Protein AF-A0A366M7R1-F1 (afdb_monomer)

Foldseek 3Di:
DAEDEEDAEDDAAEEEDQDEYAHYEAYDAADANHEYQDQNYAYAHYEYEQHQEDYEYAHEDEEHECCRPADHHYAYAQYAEDYEYNYEHYEYDDEEQEPRHYQEYYEYQYEQYEAYAYEFEQHADEYYEDAQNYANYEYAPYEAENHCEYYEYAHYHYYYPNYHQYHHVDYNYDYDHD

Mean predicted aligned error: 5.07 Å

Sequence (178 aa):
MFNNNNTNFGGGCFIYSKINLSNNNFANNNFTTIYTLNDQITINKNRFNTNDAVLGIGFNDSTVNLNNFLINYNTFLNNGIMLVFDGNRNNINHDNILNNGTKKGILINGNNNKFINLLIVKLSNIAVTFNNFASGNNFTNGTVTENGYGFLILGNNNCVMSSTILANRGYGFNISGK

Nearest PDB structures (foldseek):
  4ozy-assembly1_A  TM=7.127E-01  e=1.530E-01  Pseudomonas syringae pv. tomato str. DC3000
  4nk6-assembly1_A  TM=6.560E-01  e=1.878E-01  Pseudomonas syringae pv. tomato str. DC3000
  4nk8-assembly1_A  TM=6.500E-01  e=3.303E-01  Pseudomonas syringae pv. tomato str. DC3000
  1ru4-assembly1_A  TM=5.720E-01  e=4.080E+00  Dickeya chrysanthemi
  5jse-assembly1_C  TM=4.073E-01  e=9.759E+00  Bacteriophage sp.

Structure (mmCIF, N/CA/C/O backbone):
data_AF-A0A366M7R1-F1
#
_entry.id   AF-A0A366M7R1-F1
#
loop_
_atom_site.group_PDB
_atom_site.id
_atom_site.type_symbol
_atom_site.label_atom_id
_atom_site.label_alt_id
_atom_site.label_comp_id
_atom_site.label_asym_id
_atom_site.label_entity_id
_atom_site.label_seq_id
_atom_site.pdbx_PDB_ins_code
_atom_site.Cartn_x
_atom_site.Cartn_y
_atom_site.Cartn_z
_atom_site.occupancy
_atom_site.B_iso_or_equiv
_atom_site.auth_seq_id
_atom_site.auth_comp_id
_atom_site.auth_asym_id
_atom_site.auth_atom_id
_atom_site.pdbx_PDB_model_num
ATOM 1 N N . MET A 1 1 ? 13.270 -17.548 11.440 1.00 58.09 1 MET A N 1
ATOM 2 C CA . MET A 1 1 ? 14.048 -16.586 10.626 1.00 58.09 1 MET A CA 1
ATOM 3 C C . MET A 1 1 ? 14.117 -17.164 9.224 1.00 58.09 1 MET A C 1
ATOM 5 O O . MET A 1 1 ? 14.402 -18.350 9.128 1.00 58.09 1 MET A O 1
ATOM 9 N N . PHE A 1 2 ? 13.787 -16.396 8.185 1.00 70.62 2 PHE A N 1
ATOM 10 C CA . PHE A 1 2 ? 13.758 -16.889 6.801 1.00 70.62 2 PHE A CA 1
ATOM 11 C C . PHE A 1 2 ? 14.511 -15.900 5.910 1.00 70.62 2 PHE A C 1
ATOM 13 O O . PHE A 1 2 ? 13.986 -14.840 5.566 1.00 70.62 2 PHE A O 1
ATOM 20 N N . ASN A 1 3 ? 15.773 -16.223 5.613 1.00 71.75 3 ASN A N 1
ATOM 21 C CA . ASN A 1 3 ? 16.727 -15.301 4.998 1.00 71.75 3 ASN A CA 1
ATOM 22 C C . ASN A 1 3 ? 17.478 -15.950 3.834 1.00 71.75 3 ASN A C 1
ATOM 24 O O . ASN A 1 3 ? 17.707 -17.158 3.859 1.00 71.75 3 ASN A O 1
ATOM 28 N N . ASN A 1 4 ? 17.939 -15.125 2.888 1.00 70.00 4 ASN A N 1
ATOM 29 C CA . ASN A 1 4 ? 18.745 -15.532 1.728 1.00 70.00 4 ASN A CA 1
ATOM 30 C C . ASN A 1 4 ? 18.041 -16.507 0.768 1.00 70.00 4 ASN A C 1
ATOM 32 O O . ASN A 1 4 ? 18.694 -17.316 0.110 1.00 70.00 4 ASN A O 1
ATOM 36 N N . ASN A 1 5 ? 16.713 -16.438 0.675 1.00 73.44 5 ASN A N 1
ATOM 37 C CA . ASN A 1 5 ? 15.937 -17.270 -0.242 1.00 73.44 5 ASN A CA 1
ATOM 38 C C . ASN A 1 5 ? 15.678 -16.550 -1.565 1.00 73.44 5 ASN A C 1
ATOM 40 O O . ASN A 1 5 ? 15.610 -15.320 -1.619 1.00 73.44 5 ASN A O 1
ATOM 44 N N . ASN A 1 6 ? 15.483 -17.333 -2.626 1.00 72.25 6 ASN A N 1
ATOM 45 C CA . ASN A 1 6 ? 15.072 -16.843 -3.934 1.00 72.25 6 ASN A CA 1
ATOM 46 C C . ASN A 1 6 ? 13.784 -17.549 -4.364 1.00 72.25 6 ASN A C 1
ATOM 48 O O . ASN A 1 6 ? 13.743 -18.775 -4.431 1.00 72.25 6 ASN A O 1
ATOM 52 N N . THR A 1 7 ? 12.744 -16.776 -4.658 1.00 73.75 7 THR A N 1
ATOM 53 C CA . THR A 1 7 ? 11.462 -17.287 -5.159 1.00 73.75 7 THR A CA 1
ATOM 54 C C . THR A 1 7 ? 11.185 -16.630 -6.505 1.00 73.75 7 THR A C 1
ATOM 56 O O . THR A 1 7 ? 11.198 -15.404 -6.606 1.00 73.75 7 THR A O 1
ATOM 59 N N . ASN A 1 8 ? 11.011 -17.448 -7.548 1.00 60.56 8 ASN A N 1
ATOM 60 C CA . ASN A 1 8 ? 10.975 -16.975 -8.936 1.00 60.56 8 ASN A CA 1
ATOM 61 C C . ASN A 1 8 ? 9.675 -17.291 -9.685 1.00 60.56 8 ASN A C 1
ATOM 63 O O . ASN A 1 8 ? 9.564 -16.853 -10.823 1.00 60.56 8 ASN A O 1
ATOM 67 N N . PHE A 1 9 ? 8.736 -18.047 -9.104 1.00 54.94 9 PHE A N 1
ATOM 68 C CA . PHE A 1 9 ? 7.420 -18.335 -9.686 1.00 54.94 9 PHE A CA 1
ATOM 69 C C . PHE A 1 9 ? 6.550 -19.070 -8.650 1.00 54.94 9 PHE A C 1
ATOM 71 O O . PHE A 1 9 ? 6.988 -20.080 -8.104 1.00 54.94 9 PHE A O 1
ATOM 78 N N . GLY A 1 10 ? 5.316 -18.604 -8.430 1.00 50.00 10 GLY A N 1
ATOM 79 C CA . GLY A 1 10 ? 4.301 -19.305 -7.633 1.00 50.00 10 GLY A CA 1
ATOM 80 C C . GLY A 1 10 ? 4.431 -19.167 -6.107 1.00 50.00 10 GLY A C 1
ATOM 81 O O . GLY A 1 10 ? 5.381 -19.647 -5.502 1.00 50.00 10 GLY A O 1
ATOM 82 N N . GLY A 1 11 ? 3.385 -18.598 -5.496 1.00 51.28 11 GLY A N 1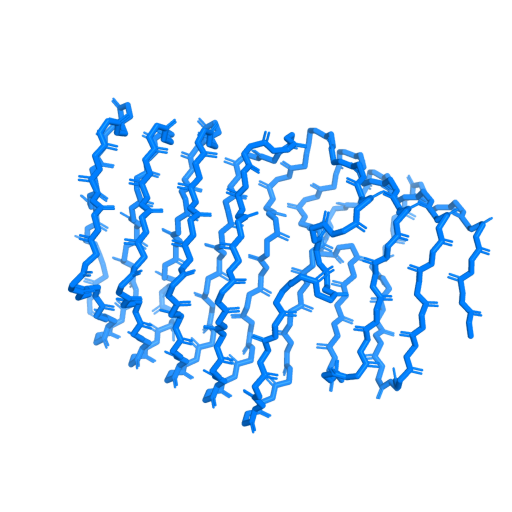
ATOM 83 C CA . GLY A 1 11 ? 3.118 -18.632 -4.055 1.00 51.28 11 GLY A CA 1
ATOM 84 C C . GLY A 1 11 ? 3.799 -17.530 -3.243 1.00 51.28 11 GLY A C 1
ATOM 85 O O . GLY A 1 11 ? 5.007 -17.549 -3.029 1.00 51.28 11 GLY A O 1
ATOM 86 N N . GLY A 1 12 ? 2.999 -16.599 -2.718 1.00 61.62 12 GLY A N 1
ATOM 87 C CA . GLY A 1 12 ? 3.464 -15.669 -1.693 1.00 61.62 12 GLY A CA 1
ATOM 88 C C . GLY A 1 12 ? 3.812 -16.371 -0.375 1.00 61.62 12 GLY A C 1
ATOM 89 O O . GLY A 1 12 ? 3.303 -17.448 -0.065 1.00 61.62 12 GLY A O 1
ATOM 90 N N . CYS A 1 13 ? 4.671 -15.755 0.433 1.00 76.62 13 CYS A N 1
ATOM 91 C CA . CYS A 1 13 ? 4.959 -16.181 1.796 1.00 76.62 13 CYS A CA 1
ATOM 92 C C . CYS A 1 13 ? 3.742 -15.903 2.691 1.00 76.62 13 CYS A C 1
ATOM 94 O O . CYS A 1 13 ? 3.444 -14.743 2.961 1.00 76.62 13 CYS A O 1
ATOM 96 N N . PHE A 1 14 ? 3.053 -16.949 3.159 1.00 79.00 14 PHE A N 1
ATOM 97 C CA . PHE A 1 14 ? 1.964 -16.836 4.137 1.00 79.00 14 PHE A CA 1
ATOM 98 C C . PHE A 1 14 ? 2.492 -17.0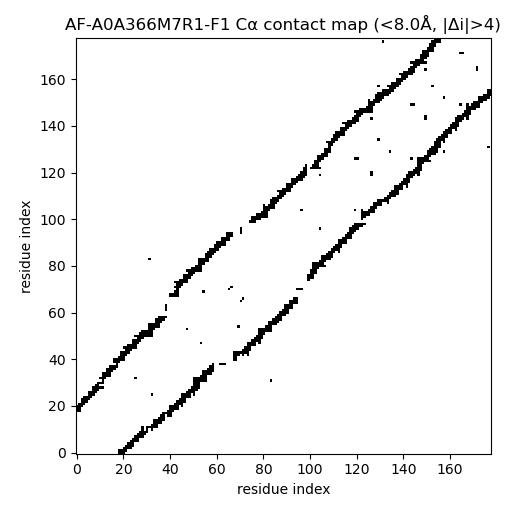03 5.560 1.00 79.00 14 PHE A C 1
ATOM 100 O O . PHE A 1 14 ? 3.045 -18.046 5.911 1.00 79.00 14 PHE A O 1
ATOM 107 N N . ILE A 1 15 ? 2.313 -15.976 6.389 1.00 80.88 15 ILE A N 1
ATOM 108 C CA . ILE A 1 15 ? 2.924 -15.897 7.716 1.00 80.88 15 ILE A CA 1
ATOM 109 C C . ILE A 1 15 ? 1.847 -15.833 8.800 1.00 80.88 15 ILE A C 1
ATOM 111 O O . ILE A 1 15 ? 1.047 -14.898 8.842 1.00 80.88 15 ILE A O 1
ATOM 115 N N . TYR A 1 16 ? 1.885 -16.802 9.717 1.00 85.06 16 TYR A N 1
ATOM 116 C CA . TYR A 1 16 ? 0.981 -16.899 10.875 1.00 85.06 16 TYR A CA 1
ATOM 117 C C . TYR A 1 16 ? 1.667 -16.573 12.212 1.00 85.06 16 TYR A C 1
ATOM 119 O O . TYR A 1 16 ? 1.012 -16.422 13.240 1.00 85.06 16 TYR A O 1
ATOM 127 N N . SER A 1 17 ? 2.995 -16.457 12.220 1.00 84.50 17 SER A N 1
ATOM 128 C CA . SER A 1 17 ? 3.805 -16.309 13.430 1.00 84.50 17 SER A CA 1
ATOM 129 C C . SER A 1 17 ? 4.759 -15.127 13.334 1.00 84.50 17 SER A C 1
ATOM 131 O O . SER A 1 17 ? 5.094 -14.671 12.241 1.00 84.50 17 SER A O 1
ATOM 133 N N . LYS A 1 18 ? 5.297 -14.706 14.481 1.00 85.88 18 LYS A N 1
ATOM 134 C CA . LYS A 1 18 ? 6.407 -13.754 14.532 1.00 85.88 18 LYS A CA 1
ATOM 135 C C . LYS A 1 18 ? 7.566 -14.230 13.653 1.00 85.88 18 LYS A C 1
ATOM 137 O O . LYS A 1 18 ? 8.089 -15.329 13.852 1.00 85.88 18 LYS A O 1
ATOM 142 N N . ILE A 1 19 ? 7.993 -13.406 12.699 1.00 83.56 19 ILE A N 1
ATOM 143 C CA . ILE A 1 19 ? 9.106 -13.742 11.804 1.00 83.56 19 ILE A CA 1
ATOM 144 C C . ILE A 1 19 ? 9.895 -12.501 11.390 1.00 83.56 19 ILE A C 1
ATOM 146 O O . ILE A 1 19 ? 9.379 -11.389 11.324 1.00 83.56 19 ILE A O 1
ATOM 150 N N . ASN A 1 20 ? 11.173 -12.719 11.091 1.00 86.62 20 ASN A N 1
ATOM 151 C CA . ASN A 1 20 ? 12.031 -11.753 10.421 1.00 86.62 20 ASN A CA 1
ATOM 152 C C . ASN A 1 20 ? 12.387 -12.321 9.043 1.00 86.62 20 ASN A C 1
ATOM 154 O O . ASN A 1 20 ? 12.901 -13.447 8.968 1.00 86.62 20 ASN A O 1
ATOM 158 N N . LEU A 1 21 ? 12.060 -11.555 8.003 1.00 86.00 21 LEU A N 1
ATOM 159 C CA . LEU A 1 21 ? 12.389 -11.813 6.608 1.00 86.00 21 LEU A CA 1
ATOM 160 C C . LEU A 1 21 ? 13.470 -10.831 6.167 1.00 86.00 21 LEU A C 1
ATOM 162 O O . LEU A 1 21 ? 13.197 -9.629 6.056 1.00 86.00 21 LEU A O 1
ATOM 166 N N . SER A 1 22 ? 14.675 -11.325 5.879 1.00 89.00 22 SER A N 1
ATOM 167 C CA . SER A 1 22 ? 15.733 -10.464 5.358 1.00 89.00 22 SER A CA 1
ATOM 168 C C . SER A 1 22 ? 16.632 -11.071 4.295 1.00 89.00 22 SER A C 1
ATOM 170 O O . SER A 1 22 ? 16.869 -12.276 4.255 1.00 89.00 22 SER A O 1
ATOM 172 N N . ASN A 1 23 ? 17.158 -10.205 3.423 1.00 88.88 23 ASN A N 1
ATOM 173 C CA . ASN A 1 23 ? 18.059 -10.583 2.330 1.00 88.88 23 ASN A CA 1
ATOM 174 C C . ASN A 1 23 ? 17.458 -11.619 1.362 1.00 88.88 23 ASN A C 1
ATOM 176 O O . ASN A 1 23 ? 18.185 -12.412 0.774 1.00 88.88 23 ASN A O 1
ATOM 180 N N . ASN A 1 24 ? 16.133 -11.652 1.203 1.00 88.00 24 ASN A N 1
ATOM 181 C CA . ASN A 1 24 ? 15.472 -12.532 0.240 1.00 88.00 24 ASN A CA 1
ATOM 182 C C . ASN A 1 24 ? 15.229 -11.809 -1.093 1.00 88.00 24 ASN A C 1
ATOM 184 O O . ASN A 1 24 ? 15.065 -10.587 -1.130 1.00 88.00 24 ASN A O 1
ATOM 188 N N . ASN A 1 25 ? 15.150 -12.574 -2.180 1.00 89.81 25 ASN A N 1
ATOM 189 C CA . ASN A 1 25 ? 14.711 -12.108 -3.490 1.00 89.81 25 ASN A CA 1
ATOM 190 C C . ASN A 1 25 ? 13.362 -12.744 -3.849 1.00 89.81 25 ASN A C 1
ATOM 192 O O . ASN A 1 25 ? 13.233 -13.967 -3.916 1.00 89.81 25 ASN A O 1
ATOM 196 N N . PHE A 1 26 ? 12.369 -11.900 -4.102 1.00 89.88 26 PHE A N 1
ATOM 197 C CA . PHE A 1 26 ? 11.039 -12.293 -4.538 1.00 89.88 26 PHE A CA 1
ATOM 198 C C . PHE A 1 26 ? 10.764 -11.715 -5.922 1.00 89.88 26 PHE A C 1
ATOM 200 O O . PHE A 1 26 ? 10.710 -10.488 -6.083 1.00 89.88 26 PHE A O 1
ATOM 207 N N . ALA A 1 27 ? 10.593 -12.578 -6.921 1.00 90.56 27 ALA A N 1
ATOM 208 C CA . ALA A 1 27 ? 10.370 -12.146 -8.290 1.00 90.56 27 ALA A CA 1
ATOM 209 C C . ALA A 1 27 ? 9.268 -12.921 -9.016 1.00 90.56 27 ALA A C 1
ATOM 211 O O . ALA A 1 27 ? 9.087 -14.116 -8.792 1.00 90.56 27 ALA A O 1
ATOM 212 N N . ASN A 1 28 ? 8.587 -12.228 -9.935 1.00 86.38 28 ASN A N 1
ATOM 213 C CA . ASN A 1 28 ? 7.571 -12.788 -10.834 1.00 86.38 28 ASN A CA 1
ATOM 214 C C . ASN A 1 28 ? 6.420 -13.507 -10.103 1.00 86.38 28 ASN A C 1
ATOM 216 O O . ASN A 1 28 ? 5.934 -14.549 -10.549 1.00 86.38 28 ASN A O 1
ATOM 220 N N . ASN A 1 29 ? 5.987 -12.974 -8.958 1.00 84.25 29 ASN A N 1
ATOM 221 C CA . ASN A 1 29 ? 4.817 -13.496 -8.259 1.00 84.25 29 ASN A CA 1
ATOM 222 C C . ASN A 1 29 ? 3.531 -12.878 -8.817 1.00 84.25 29 ASN A C 1
ATOM 224 O O . ASN A 1 29 ? 3.320 -11.676 -8.689 1.00 84.25 29 ASN A O 1
ATOM 228 N N . ASN A 1 30 ? 2.633 -13.719 -9.336 1.00 85.56 30 ASN A N 1
ATOM 229 C CA . ASN A 1 30 ? 1.306 -13.320 -9.844 1.00 85.56 30 ASN A CA 1
ATOM 230 C C . ASN A 1 30 ? 0.258 -13.107 -8.725 1.00 85.56 30 ASN A C 1
ATOM 232 O O . ASN A 1 30 ? -0.948 -13.168 -8.946 1.00 85.56 30 ASN A O 1
ATOM 236 N N . PHE A 1 31 ? 0.714 -12.971 -7.481 1.00 84.69 31 PHE A N 1
ATOM 237 C CA . PHE A 1 31 ? -0.115 -12.791 -6.293 1.00 84.69 31 PHE A CA 1
ATOM 238 C C . PHE A 1 31 ? 0.590 -11.822 -5.338 1.00 84.69 31 PHE A C 1
ATOM 240 O O . PHE A 1 31 ? 1.685 -11.326 -5.617 1.00 84.69 31 PHE A O 1
ATOM 247 N N . THR A 1 32 ? -0.011 -11.580 -4.175 1.00 88.75 32 THR A N 1
ATOM 248 C CA . THR A 1 32 ? 0.666 -10.896 -3.074 1.00 88.75 32 THR A CA 1
ATOM 249 C C . THR A 1 32 ? 1.858 -11.711 -2.580 1.00 88.75 32 THR A C 1
ATOM 251 O O . THR A 1 32 ? 1.704 -12.849 -2.147 1.00 88.75 32 THR A O 1
ATOM 254 N N . THR A 1 33 ? 3.049 -11.116 -2.645 1.00 91.06 33 THR A N 1
ATOM 255 C CA . THR A 1 33 ? 4.336 -11.784 -2.405 1.00 91.06 33 THR A CA 1
ATOM 256 C C . THR A 1 33 ? 4.526 -12.204 -0.956 1.00 91.06 33 THR A C 1
ATOM 258 O O . THR A 1 33 ? 5.049 -13.279 -0.689 1.00 91.06 33 THR A O 1
ATOM 261 N N . ILE A 1 34 ? 4.133 -11.366 -0.004 1.00 89.81 34 ILE A N 1
ATOM 262 C CA . ILE A 1 34 ? 4.125 -11.693 1.420 1.00 89.81 34 ILE A CA 1
ATOM 263 C C . ILE A 1 34 ? 2.727 -11.394 1.927 1.00 89.81 34 ILE A C 1
ATOM 265 O O . ILE A 1 34 ? 2.263 -10.272 1.781 1.00 89.81 34 ILE A O 1
ATOM 269 N N . TYR A 1 35 ? 2.068 -12.363 2.542 1.00 91.00 35 TYR A N 1
ATOM 270 C CA . TYR A 1 35 ? 0.774 -12.186 3.175 1.00 91.00 35 TYR A CA 1
ATOM 271 C C . TYR A 1 35 ? 0.864 -12.569 4.648 1.00 91.00 35 TYR A C 1
ATOM 273 O O . TYR A 1 35 ? 1.286 -13.674 4.990 1.00 91.00 35 TYR A O 1
ATOM 281 N N . THR A 1 36 ? 0.467 -11.664 5.536 1.00 90.31 36 THR A N 1
ATOM 282 C CA . THR A 1 36 ? 0.562 -11.883 6.977 1.00 90.31 36 THR A CA 1
ATOM 283 C C . THR A 1 36 ? -0.780 -11.809 7.695 1.00 90.31 36 THR A C 1
ATOM 285 O O . THR A 1 36 ? -1.583 -10.904 7.466 1.00 90.31 36 THR A O 1
ATOM 288 N N . LEU A 1 37 ? -0.962 -12.731 8.642 1.00 91.00 37 LEU A N 1
ATOM 289 C CA . LEU A 1 37 ? -1.999 -12.713 9.676 1.00 91.00 37 LEU A CA 1
ATOM 290 C C . LEU A 1 37 ? -1.430 -12.434 11.080 1.00 91.00 37 LEU A C 1
ATOM 292 O O . LEU A 1 37 ? -2.095 -12.678 12.082 1.00 91.00 37 LEU A O 1
ATOM 296 N N . ASN A 1 38 ? -0.197 -11.938 11.160 1.00 86.56 38 ASN A N 1
ATOM 297 C CA . ASN A 1 38 ? 0.515 -11.615 12.390 1.00 86.56 38 ASN A CA 1
ATOM 298 C C . ASN A 1 38 ? 1.144 -10.210 12.307 1.00 86.56 38 ASN A C 1
ATOM 300 O O . ASN A 1 38 ? 1.802 -9.866 11.320 1.00 86.56 38 ASN A O 1
ATOM 304 N N . ASP A 1 39 ? 0.964 -9.402 13.348 1.00 85.75 39 ASP A N 1
ATOM 305 C CA . ASP A 1 39 ? 1.462 -8.023 13.424 1.00 85.75 39 ASP A CA 1
ATOM 306 C C . ASP A 1 39 ? 2.907 -7.917 13.945 1.00 85.75 39 ASP A C 1
ATOM 308 O O . ASP A 1 39 ? 3.501 -6.840 13.956 1.00 85.75 39 ASP A O 1
ATOM 312 N N . GLN A 1 40 ? 3.527 -9.037 14.317 1.00 85.56 40 GLN A N 1
ATOM 313 C CA . GLN A 1 40 ? 4.897 -9.101 14.822 1.00 85.56 40 GLN A CA 1
ATOM 314 C C . GLN A 1 40 ? 5.877 -9.554 13.739 1.00 85.56 40 GLN A C 1
ATOM 316 O O . GLN A 1 40 ? 6.591 -10.547 13.895 1.00 85.56 40 GLN A O 1
ATOM 321 N N . ILE A 1 41 ? 5.928 -8.838 12.619 1.00 83.62 41 ILE A N 1
ATOM 322 C CA . ILE A 1 41 ? 6.813 -9.190 11.504 1.00 83.62 41 ILE A CA 1
ATOM 323 C C . ILE A 1 41 ? 7.751 -8.043 11.183 1.00 83.62 41 ILE A C 1
ATOM 325 O O . ILE A 1 41 ? 7.397 -6.871 11.263 1.00 83.62 41 ILE A O 1
ATOM 329 N N . THR A 1 42 ? 8.972 -8.404 10.803 1.00 84.88 42 THR A N 1
ATOM 330 C CA . THR A 1 42 ? 9.942 -7.470 10.241 1.00 84.88 42 THR A CA 1
ATOM 331 C C . THR A 1 42 ? 10.346 -7.932 8.851 1.00 84.88 42 THR A C 1
ATOM 333 O O . THR A 1 42 ? 10.729 -9.088 8.668 1.00 84.88 42 THR A O 1
ATOM 336 N N . ILE A 1 43 ? 10.286 -7.022 7.881 1.00 84.94 43 ILE A N 1
ATOM 337 C CA . ILE A 1 43 ? 10.681 -7.270 6.492 1.00 84.94 43 ILE A CA 1
ATOM 338 C C . ILE A 1 43 ? 11.713 -6.204 6.130 1.00 84.94 43 ILE A C 1
ATOM 340 O O . ILE A 1 43 ? 11.378 -5.029 6.000 1.0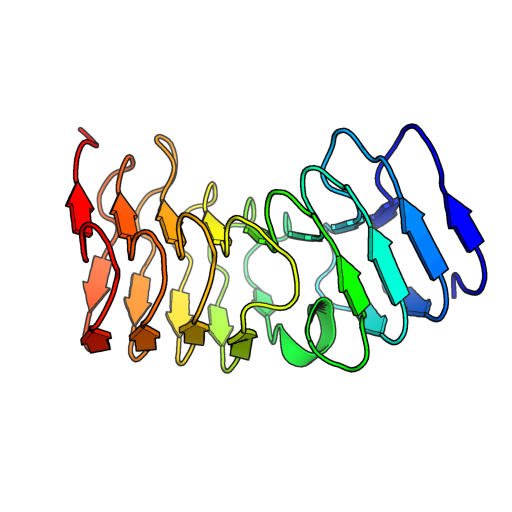0 84.94 43 ILE A O 1
ATOM 344 N N . ASN A 1 44 ? 12.977 -6.592 5.990 1.00 87.00 44 ASN A N 1
ATOM 345 C CA . ASN A 1 44 ? 14.063 -5.654 5.693 1.00 87.00 44 ASN A CA 1
ATOM 346 C C . ASN A 1 44 ? 15.058 -6.242 4.695 1.00 87.00 44 ASN A C 1
ATOM 348 O O . ASN A 1 44 ? 15.237 -7.452 4.637 1.00 87.00 44 ASN A O 1
ATOM 352 N N . LYS A 1 45 ? 15.754 -5.392 3.936 1.00 88.06 45 LYS A N 1
ATOM 353 C CA . LYS A 1 45 ? 16.829 -5.831 3.022 1.00 88.06 45 LYS A CA 1
ATOM 354 C C . LYS A 1 45 ? 16.400 -6.881 1.992 1.00 88.06 45 LYS A C 1
ATOM 356 O O . LYS A 1 45 ? 17.233 -7.629 1.500 1.00 88.06 45 LYS A O 1
ATOM 361 N N . ASN A 1 46 ? 15.116 -6.968 1.662 1.00 88.44 46 ASN A N 1
ATOM 362 C CA . ASN A 1 46 ? 14.624 -7.865 0.622 1.00 88.44 46 ASN A CA 1
ATOM 363 C C . ASN A 1 46 ? 14.539 -7.135 -0.719 1.00 88.44 46 ASN A C 1
ATOM 365 O O . ASN A 1 46 ? 14.424 -5.910 -0.777 1.00 88.44 46 ASN A O 1
ATOM 369 N N . ARG A 1 47 ? 14.560 -7.900 -1.805 1.00 90.81 47 ARG A N 1
ATOM 370 C CA . ARG A 1 47 ? 14.343 -7.418 -3.166 1.00 90.81 47 ARG A CA 1
ATOM 371 C C . ARG A 1 47 ? 13.017 -7.959 -3.692 1.00 90.81 47 ARG A C 1
ATOM 373 O O . ARG A 1 47 ? 12.814 -9.166 -3.696 1.00 90.81 47 ARG A O 1
ATOM 380 N N . PHE A 1 48 ? 12.153 -7.071 -4.170 1.00 91.38 48 PHE A N 1
ATOM 381 C CA . PHE A 1 48 ? 10.866 -7.387 -4.788 1.00 91.38 48 PHE A CA 1
ATOM 382 C C . PHE A 1 48 ? 10.883 -6.925 -6.246 1.00 91.38 48 PHE A C 1
ATOM 384 O O . PHE A 1 48 ? 10.965 -5.721 -6.493 1.00 91.38 48 PHE A O 1
ATOM 391 N N . ASN A 1 49 ? 10.811 -7.843 -7.211 1.00 92.19 49 ASN A N 1
ATOM 392 C CA . ASN A 1 49 ? 10.898 -7.522 -8.636 1.00 92.19 49 ASN A CA 1
ATOM 393 C C . ASN A 1 49 ? 9.757 -8.131 -9.466 1.00 92.19 49 ASN A C 1
ATOM 395 O O . ASN A 1 49 ? 9.630 -9.348 -9.532 1.00 92.19 49 ASN A O 1
ATOM 399 N N . THR A 1 50 ? 8.984 -7.304 -10.170 1.00 92.38 50 THR A N 1
ATOM 400 C CA . THR A 1 50 ? 7.920 -7.772 -11.082 1.00 92.38 50 THR A CA 1
ATOM 401 C C . THR A 1 50 ? 6.883 -8.658 -10.375 1.00 92.38 50 THR A C 1
ATOM 403 O O . THR A 1 50 ? 6.456 -9.677 -10.902 1.00 92.38 50 THR A O 1
ATOM 406 N N . ASN A 1 51 ? 6.490 -8.307 -9.149 1.00 91.06 51 ASN A N 1
ATOM 407 C CA . ASN A 1 51 ? 5.396 -8.983 -8.449 1.00 91.06 51 ASN A CA 1
ATOM 408 C C . ASN A 1 51 ? 4.086 -8.206 -8.604 1.00 91.06 51 ASN A C 1
ATOM 410 O O . ASN A 1 51 ? 4.106 -6.976 -8.665 1.00 91.06 51 ASN A O 1
ATOM 414 N N . ASP A 1 52 ? 2.944 -8.888 -8.582 1.00 91.69 52 ASP A N 1
ATOM 415 C CA . ASP A 1 52 ? 1.626 -8.250 -8.659 1.00 91.69 52 ASP A CA 1
ATOM 416 C C . ASP A 1 52 ? 1.323 -7.408 -7.420 1.00 91.69 52 ASP A C 1
ATOM 418 O O . ASP A 1 52 ? 0.876 -6.265 -7.536 1.00 91.69 52 ASP A O 1
ATOM 422 N N . ALA A 1 53 ? 1.634 -7.929 -6.233 1.00 91.75 53 ALA A N 1
ATOM 423 C CA . ALA A 1 53 ? 1.606 -7.169 -4.991 1.00 91.75 53 ALA A CA 1
ATOM 424 C C . ALA A 1 53 ? 2.765 -7.566 -4.070 1.00 91.75 53 ALA A C 1
ATOM 426 O O . ALA A 1 53 ? 3.236 -8.704 -4.102 1.00 91.75 53 ALA A O 1
ATOM 427 N N . VAL A 1 54 ? 3.241 -6.633 -3.245 1.00 91.19 54 VAL A N 1
ATOM 428 C CA . VAL A 1 54 ? 4.383 -6.876 -2.351 1.00 91.19 54 VAL A CA 1
ATOM 429 C C . VAL A 1 54 ? 3.930 -7.408 -0.995 1.00 91.19 54 VAL A C 1
ATOM 431 O O . VAL A 1 54 ? 4.268 -8.539 -0.653 1.00 91.19 54 VAL A O 1
ATOM 434 N N . LEU A 1 55 ? 3.156 -6.630 -0.237 1.00 90.44 55 LEU A N 1
ATOM 435 C CA . LEU A 1 55 ? 2.709 -7.011 1.102 1.00 90.44 55 LEU A CA 1
ATOM 436 C C . LEU A 1 55 ? 1.185 -7.042 1.205 1.00 90.44 55 LEU A C 1
ATOM 438 O O . LEU A 1 55 ? 0.513 -6.118 0.763 1.00 90.44 55 LEU A O 1
ATOM 442 N N . GLY A 1 56 ? 0.663 -8.082 1.844 1.00 92.25 56 GLY A N 1
ATOM 443 C CA . GLY A 1 56 ? -0.723 -8.255 2.249 1.00 92.25 56 GLY A CA 1
ATOM 444 C C . GLY A 1 56 ? -0.829 -8.322 3.764 1.00 92.25 56 GLY A C 1
ATOM 445 O O . GLY A 1 56 ? -0.110 -9.097 4.395 1.00 92.25 56 GLY A O 1
ATOM 446 N N . ILE A 1 57 ? -1.720 -7.527 4.346 1.00 92.50 57 ILE A N 1
ATOM 447 C CA . ILE A 1 57 ? -2.012 -7.525 5.782 1.00 92.50 57 ILE A CA 1
ATOM 448 C C . ILE A 1 57 ? -3.454 -7.979 5.987 1.00 92.50 57 ILE A C 1
ATOM 450 O O . ILE A 1 57 ? -4.374 -7.293 5.547 1.00 92.50 57 ILE A O 1
ATOM 454 N N . GLY A 1 58 ? -3.646 -9.109 6.672 1.00 94.19 58 GLY A N 1
ATOM 455 C CA . GLY A 1 58 ? -4.961 -9.703 6.935 1.00 94.19 58 GLY A CA 1
ATOM 456 C C . GLY A 1 58 ? -5.340 -9.841 8.413 1.00 94.19 58 GLY A C 1
ATOM 457 O O . GLY A 1 58 ? -6.399 -10.385 8.713 1.00 94.19 58 GLY A O 1
ATOM 458 N N . PHE A 1 59 ? -4.498 -9.392 9.345 1.00 93.44 59 PHE A N 1
ATOM 459 C CA . PHE A 1 59 ? -4.827 -9.392 10.776 1.00 93.44 59 PHE A CA 1
ATOM 460 C C . PHE A 1 59 ? -5.722 -8.202 11.164 1.00 93.44 59 PHE A C 1
ATOM 462 O O . PHE A 1 59 ? -5.821 -7.217 10.433 1.00 93.44 59 PHE A O 1
ATOM 469 N N . ASN A 1 60 ? -6.394 -8.297 12.311 1.00 96.31 60 ASN A N 1
ATOM 470 C CA . ASN A 1 60 ? -7.375 -7.314 12.777 1.00 96.31 60 ASN A CA 1
ATOM 471 C C . ASN A 1 60 ? -6.963 -6.705 14.119 1.00 96.31 60 ASN A C 1
ATOM 473 O O . ASN A 1 60 ? -6.194 -7.318 14.852 1.00 96.31 60 ASN A O 1
ATOM 477 N N . ASP A 1 61 ? -7.569 -5.567 14.464 1.00 96.19 61 ASP A N 1
ATOM 478 C CA . ASP A 1 61 ? -7.515 -4.973 15.810 1.00 96.19 61 ASP A CA 1
ATOM 479 C C . ASP A 1 61 ? -6.091 -4.644 16.314 1.00 96.19 61 ASP A C 1
ATOM 481 O O . ASP A 1 61 ? -5.840 -4.595 17.519 1.00 96.19 61 ASP A O 1
ATOM 485 N N . SER A 1 62 ? -5.161 -4.367 15.395 1.00 93.69 62 SER A N 1
ATOM 486 C CA . SER A 1 62 ? -3.756 -4.087 15.705 1.00 93.69 62 SER A CA 1
ATOM 487 C C . SER A 1 62 ? -3.347 -2.648 15.384 1.00 93.69 62 SER A C 1
ATOM 489 O O . SER A 1 62 ? -3.978 -1.930 14.602 1.00 93.69 62 SER A O 1
ATOM 491 N N . THR A 1 63 ? -2.227 -2.223 15.973 1.00 91.38 63 THR A N 1
ATOM 492 C CA . THR A 1 63 ? -1.511 -1.013 15.545 1.00 91.38 63 THR A CA 1
ATOM 493 C C . THR A 1 63 ? -0.347 -1.410 14.646 1.00 91.38 63 THR A C 1
ATOM 495 O O . THR A 1 63 ? 0.539 -2.152 15.059 1.00 91.38 63 THR A O 1
ATOM 498 N N . VAL A 1 64 ? -0.351 -0.907 13.416 1.00 87.06 64 VAL A N 1
ATOM 499 C CA . VAL A 1 64 ? 0.617 -1.224 12.368 1.00 87.06 64 VAL A CA 1
ATOM 500 C C . VAL A 1 64 ? 1.497 -0.012 12.108 1.00 87.06 64 VAL A C 1
ATOM 502 O O . VAL A 1 64 ? 1.009 1.052 11.737 1.00 87.06 64 VAL A O 1
ATOM 505 N N . ASN A 1 65 ? 2.803 -0.202 12.249 1.00 83.50 65 ASN A N 1
ATOM 506 C CA . ASN A 1 65 ? 3.818 0.754 11.816 1.00 83.50 65 ASN A CA 1
ATOM 507 C C . ASN A 1 65 ? 4.517 0.171 10.581 1.00 83.50 65 ASN A C 1
ATOM 509 O O . ASN A 1 65 ? 5.324 -0.752 10.728 1.00 83.50 65 ASN A O 1
ATOM 513 N N . LEU A 1 66 ? 4.195 0.647 9.373 1.00 78.81 66 LEU A N 1
ATOM 514 C CA . LEU A 1 66 ? 4.711 0.100 8.108 1.00 78.81 66 LEU A CA 1
ATOM 515 C C . LEU A 1 66 ? 6.229 0.286 7.954 1.00 78.81 66 LEU A C 1
ATOM 517 O O . LEU A 1 66 ? 6.817 -0.412 7.126 1.00 78.81 66 LEU A O 1
ATOM 521 N N . ASN A 1 67 ? 6.907 1.093 8.779 1.00 74.94 67 ASN A N 1
ATOM 522 C CA . ASN A 1 67 ? 8.371 1.176 8.780 1.00 74.94 67 ASN A CA 1
ATOM 523 C C . ASN A 1 67 ? 8.985 -0.178 9.150 1.00 74.94 67 ASN A C 1
ATOM 525 O O . ASN A 1 67 ? 10.065 -0.526 8.666 1.00 74.94 67 ASN A O 1
ATOM 529 N N . ASN A 1 68 ? 8.275 -0.964 9.966 1.00 66.00 68 ASN A N 1
ATOM 530 C CA . ASN A 1 68 ? 8.669 -2.325 10.321 1.00 66.00 68 ASN A CA 1
ATOM 531 C C . ASN A 1 68 ? 8.438 -3.322 9.171 1.00 66.00 68 ASN A C 1
ATOM 533 O O . ASN A 1 68 ? 9.110 -4.354 9.110 1.00 66.00 68 ASN A O 1
ATOM 537 N N . PHE A 1 69 ? 7.507 -3.025 8.259 1.00 65.75 69 PHE A N 1
ATOM 538 C CA . PHE A 1 69 ? 6.998 -3.983 7.274 1.00 65.75 69 PHE A CA 1
ATOM 539 C C . PHE A 1 69 ? 7.424 -3.724 5.828 1.00 65.75 69 PHE A C 1
ATOM 541 O O . PHE A 1 69 ? 7.462 -4.658 5.038 1.00 65.75 69 PHE A O 1
ATOM 548 N N . LEU A 1 70 ? 7.676 -2.483 5.426 1.00 64.50 70 LEU A N 1
ATOM 549 C CA . LEU A 1 70 ? 7.813 -2.152 4.006 1.00 64.50 70 LEU A CA 1
ATOM 550 C C . LEU A 1 70 ? 9.074 -1.347 3.723 1.00 64.50 70 LEU A C 1
ATOM 552 O O . LEU A 1 70 ? 9.813 -1.671 2.800 1.00 64.50 70 LEU A O 1
ATOM 556 N N . ILE A 1 71 ? 9.378 -0.318 4.502 1.00 63.12 71 ILE A N 1
ATOM 557 C CA . ILE A 1 71 ? 10.227 0.751 3.958 1.00 63.12 71 ILE A CA 1
ATOM 558 C C . ILE A 1 71 ? 11.713 0.570 4.285 1.00 63.12 71 ILE A C 1
ATOM 560 O O . ILE A 1 71 ? 12.565 0.939 3.476 1.00 63.12 71 ILE A O 1
ATOM 564 N N . ASN A 1 72 ? 12.066 -0.055 5.409 1.00 64.31 72 ASN A N 1
ATOM 565 C CA . ASN A 1 72 ? 13.468 -0.098 5.812 1.00 64.31 72 ASN A CA 1
ATOM 566 C C . ASN A 1 72 ? 14.299 -1.092 4.984 1.00 64.31 72 ASN A C 1
ATOM 568 O O . ASN A 1 72 ? 14.273 -2.309 5.178 1.00 64.31 72 ASN A O 1
ATOM 572 N N . TYR A 1 73 ? 15.107 -0.523 4.087 1.00 77.50 73 TYR A N 1
ATOM 573 C CA . TYR A 1 73 ? 16.147 -1.188 3.299 1.00 77.50 73 TYR A CA 1
ATOM 574 C C . TYR A 1 73 ? 15.657 -2.213 2.268 1.00 77.50 73 TYR A C 1
ATOM 576 O O . TYR A 1 73 ? 16.475 -2.952 1.731 1.00 77.50 73 TYR A O 1
ATOM 584 N N . ASN A 1 74 ? 14.360 -2.282 1.960 1.00 85.19 74 ASN A N 1
ATOM 585 C CA . ASN A 1 74 ? 13.873 -3.130 0.870 1.00 85.19 74 ASN A CA 1
ATOM 586 C C . ASN A 1 74 ? 14.047 -2.431 -0.490 1.00 85.19 74 ASN A C 1
ATOM 588 O O . ASN A 1 74 ? 13.890 -1.218 -0.610 1.00 85.19 74 ASN A O 1
ATOM 592 N N . THR A 1 75 ? 14.361 -3.205 -1.526 1.00 88.75 75 THR A N 1
ATOM 593 C CA . THR A 1 75 ? 14.423 -2.744 -2.919 1.00 88.75 75 THR A CA 1
ATOM 594 C C . THR A 1 75 ? 13.174 -3.204 -3.652 1.00 88.75 75 THR A C 1
ATOM 596 O O . THR A 1 75 ? 12.893 -4.401 -3.677 1.00 88.75 75 THR A O 1
ATOM 599 N N . PHE A 1 76 ? 12.461 -2.289 -4.302 1.00 90.06 76 PHE A N 1
ATOM 600 C CA . PHE A 1 76 ? 11.291 -2.623 -5.110 1.00 90.06 76 PHE A CA 1
ATOM 601 C C . PHE A 1 76 ? 11.554 -2.247 -6.571 1.00 90.06 76 PHE A C 1
ATOM 603 O O . PHE A 1 76 ? 12.233 -1.270 -6.862 1.00 90.06 76 PHE A O 1
ATOM 610 N N . LEU A 1 77 ? 11.093 -3.070 -7.509 1.00 90.31 77 LEU A N 1
ATOM 611 C CA . LEU A 1 77 ? 11.259 -2.854 -8.943 1.00 90.31 77 LEU A CA 1
ATOM 612 C C . LEU A 1 77 ? 10.056 -3.426 -9.690 1.00 90.31 77 LEU A C 1
ATOM 614 O O . LEU A 1 77 ? 9.721 -4.595 -9.535 1.00 90.31 77 LEU A O 1
ATOM 618 N N . ASN A 1 78 ? 9.420 -2.606 -10.524 1.00 90.69 78 ASN A N 1
ATOM 619 C CA . ASN A 1 78 ? 8.344 -3.007 -11.434 1.00 90.69 78 ASN A CA 1
ATOM 620 C C . ASN A 1 78 ? 7.180 -3.796 -10.801 1.00 90.69 78 ASN A C 1
ATOM 622 O O . ASN A 1 78 ? 6.534 -4.584 -11.487 1.00 90.69 78 ASN A O 1
ATOM 626 N N . ASN A 1 79 ? 6.878 -3.583 -9.520 1.00 91.62 79 ASN A N 1
ATOM 627 C CA . ASN A 1 79 ? 5.779 -4.284 -8.854 1.00 91.62 79 ASN A CA 1
ATOM 628 C C . ASN A 1 79 ? 4.425 -3.600 -9.133 1.00 91.62 79 ASN A C 1
ATOM 630 O O . ASN A 1 79 ? 4.356 -2.396 -9.400 1.00 91.62 79 ASN A O 1
ATOM 634 N N . GLY A 1 80 ? 3.328 -4.350 -9.057 1.00 94.81 80 GLY A N 1
ATOM 635 C CA . GLY A 1 80 ? 1.974 -3.843 -9.261 1.00 94.81 80 GLY A CA 1
ATOM 636 C C . GLY A 1 80 ? 1.506 -2.963 -8.103 1.00 94.81 80 GLY A C 1
ATOM 637 O O . GLY A 1 80 ? 1.320 -1.760 -8.289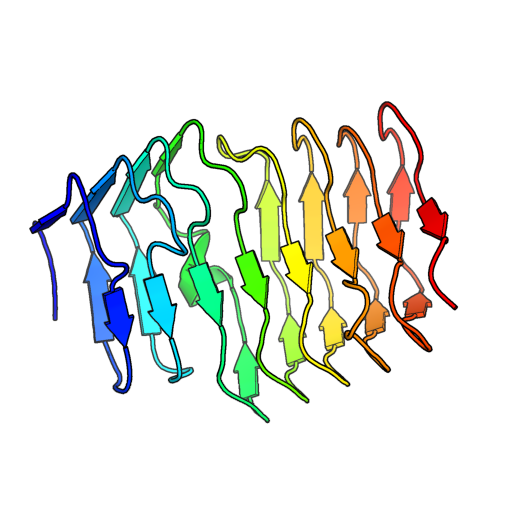 1.00 94.81 80 GLY A O 1
ATOM 638 N N . ILE A 1 81 ? 1.330 -3.547 -6.918 1.00 93.75 81 ILE A N 1
ATOM 639 C CA . ILE A 1 81 ? 0.792 -2.898 -5.713 1.00 93.75 81 ILE A CA 1
ATOM 640 C C . ILE A 1 81 ? 1.802 -3.006 -4.565 1.00 93.75 81 ILE A C 1
ATOM 642 O O . ILE A 1 81 ? 2.359 -4.075 -4.324 1.00 93.75 81 ILE A O 1
ATOM 646 N N . MET A 1 82 ? 2.034 -1.917 -3.829 1.00 92.31 82 MET A N 1
ATOM 647 C CA . MET A 1 82 ? 2.891 -1.958 -2.642 1.00 92.31 82 MET A CA 1
ATOM 648 C C . MET A 1 82 ? 2.214 -2.699 -1.480 1.00 92.31 82 MET A C 1
ATOM 650 O O . MET A 1 82 ? 2.791 -3.626 -0.915 1.00 92.31 82 MET A O 1
ATOM 654 N N . LEU A 1 83 ? 0.987 -2.305 -1.135 1.00 92.25 83 LEU A N 1
ATOM 655 C CA . LEU A 1 83 ? 0.270 -2.821 0.029 1.00 92.25 83 LEU A CA 1
ATOM 656 C C . LEU A 1 83 ? -1.171 -3.200 -0.319 1.00 92.25 83 LEU A C 1
ATOM 658 O O . LEU A 1 83 ? -1.921 -2.385 -0.849 1.00 92.25 83 LEU A O 1
ATOM 662 N N . VAL A 1 84 ? -1.560 -4.420 0.031 1.00 94.44 84 VAL A N 1
ATOM 663 C CA . VAL A 1 84 ? -2.942 -4.902 0.064 1.00 94.44 84 VAL A CA 1
ATOM 664 C C . VAL A 1 84 ? -3.356 -5.025 1.529 1.00 94.44 84 VAL A C 1
ATOM 666 O O . VAL A 1 84 ? -2.673 -5.667 2.324 1.00 94.44 84 VAL A O 1
ATOM 669 N N . PHE A 1 85 ? -4.446 -4.372 1.909 1.00 94.25 85 PHE A N 1
ATOM 670 C CA . PHE A 1 85 ? -4.898 -4.298 3.293 1.00 94.25 85 PHE A CA 1
ATOM 671 C C . PHE A 1 85 ? -6.283 -4.935 3.433 1.00 94.25 85 PHE A C 1
ATOM 673 O O . PHE A 1 85 ? -7.304 -4.289 3.186 1.00 94.25 85 PHE A O 1
ATOM 680 N N . ASP A 1 86 ? -6.302 -6.205 3.827 1.00 96.06 86 ASP A N 1
ATOM 681 C CA . ASP A 1 86 ? -7.504 -7.033 4.005 1.00 96.06 86 ASP A CA 1
ATOM 682 C C . ASP A 1 86 ? -7.990 -7.051 5.466 1.00 96.06 86 ASP A C 1
ATOM 684 O O . ASP A 1 86 ? -9.156 -7.334 5.743 1.00 96.06 86 ASP A O 1
ATOM 688 N N . GLY A 1 87 ? -7.105 -6.710 6.405 1.00 95.50 87 GLY A N 1
ATOM 689 C CA . GLY A 1 87 ? -7.393 -6.600 7.832 1.00 95.50 87 GLY A CA 1
ATOM 690 C C . GLY A 1 87 ? -8.400 -5.503 8.190 1.00 95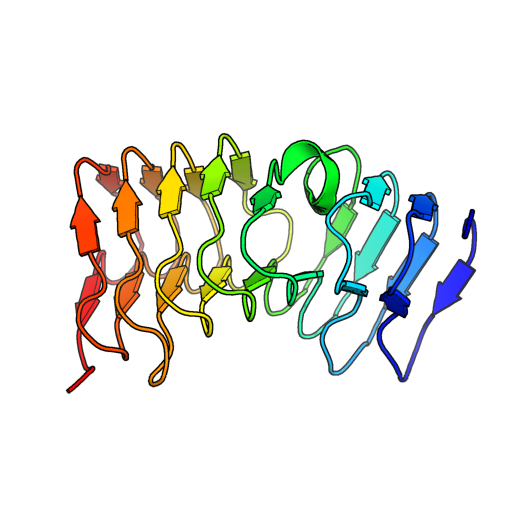.50 87 GLY A C 1
ATOM 691 O O . GLY A 1 87 ? -8.543 -4.504 7.486 1.00 95.50 87 GLY A O 1
ATOM 692 N N . ASN A 1 88 ? -9.072 -5.655 9.330 1.00 97.69 88 ASN A N 1
ATOM 693 C CA . ASN A 1 88 ? -10.121 -4.757 9.819 1.00 97.69 88 ASN A CA 1
ATOM 694 C C . ASN A 1 88 ? -9.755 -4.115 11.160 1.00 97.69 88 ASN A C 1
ATOM 696 O O . ASN A 1 88 ? -9.086 -4.731 11.988 1.00 97.69 88 ASN A O 1
ATOM 700 N N . ARG A 1 89 ? -10.294 -2.916 11.417 1.00 97.94 89 ARG A N 1
ATOM 701 C CA . ARG A 1 89 ? -10.165 -2.200 12.704 1.00 97.94 89 ARG A CA 1
ATOM 702 C C . ARG A 1 89 ? -8.715 -1.951 13.141 1.00 97.94 89 ARG A C 1
ATOM 704 O O . ARG A 1 89 ? -8.432 -1.821 14.328 1.00 97.94 89 ARG A O 1
ATOM 711 N N . ASN A 1 90 ? -7.795 -1.857 12.187 1.00 96.06 90 ASN A N 1
ATOM 712 C CA . ASN A 1 90 ? -6.395 -1.562 12.463 1.00 96.06 90 ASN A CA 1
ATOM 713 C C . ASN A 1 90 ? -6.125 -0.053 12.479 1.00 96.06 90 ASN A C 1
ATOM 715 O O . ASN A 1 90 ? -6.772 0.720 11.769 1.00 96.06 90 ASN A O 1
ATOM 719 N N . ASN A 1 91 ? -5.102 0.351 13.231 1.00 94.50 91 ASN A N 1
ATOM 720 C CA . ASN A 1 91 ? -4.531 1.697 13.194 1.00 94.50 91 ASN A CA 1
ATOM 721 C C . ASN A 1 91 ? -3.162 1.653 12.511 1.00 94.50 91 ASN A C 1
ATOM 723 O O . ASN A 1 91 ? -2.214 1.109 13.065 1.00 94.50 91 ASN A O 1
ATOM 727 N N . ILE A 1 92 ? -3.050 2.240 11.327 1.00 90.69 92 ILE A N 1
ATOM 728 C CA . ILE A 1 92 ? -1.838 2.315 10.518 1.00 90.69 92 ILE A CA 1
ATOM 729 C C . ILE A 1 92 ? -1.258 3.720 10.665 1.00 90.69 92 ILE A C 1
ATOM 731 O O . ILE A 1 92 ? -1.967 4.692 10.393 1.00 90.69 92 ILE A O 1
ATOM 735 N N . ASN A 1 93 ? -0.005 3.854 11.099 1.00 86.06 93 ASN A N 1
ATOM 736 C CA . ASN A 1 93 ? 0.582 5.165 11.374 1.00 86.06 93 ASN A CA 1
ATOM 737 C C . ASN A 1 93 ? 1.999 5.377 10.821 1.00 86.06 93 ASN A C 1
ATOM 739 O O . ASN A 1 93 ? 2.811 4.465 10.813 1.00 86.06 93 ASN A O 1
ATOM 743 N N . HIS A 1 94 ? 2.277 6.641 10.467 1.00 66.44 94 HIS A N 1
ATOM 744 C CA . HIS A 1 94 ? 3.613 7.216 10.249 1.00 66.44 94 HIS A CA 1
ATOM 745 C C . HIS A 1 94 ? 4.495 6.496 9.227 1.00 66.44 94 HIS A C 1
ATOM 747 O O . HIS A 1 94 ? 5.546 5.966 9.582 1.00 66.44 94 HIS A O 1
ATOM 753 N N . ASP A 1 95 ? 4.136 6.576 7.943 1.00 72.31 95 ASP A N 1
ATOM 754 C CA . ASP A 1 95 ? 4.934 5.944 6.893 1.00 72.31 95 ASP A CA 1
ATOM 755 C C . ASP A 1 95 ? 5.008 6.698 5.582 1.00 72.31 95 ASP A C 1
ATOM 757 O O . ASP A 1 95 ? 4.081 7.390 5.164 1.00 72.31 95 ASP A O 1
ATOM 761 N N . ASN A 1 96 ? 6.125 6.463 4.896 1.00 74.81 96 ASN A N 1
ATOM 762 C CA . ASN A 1 96 ? 6.431 7.025 3.593 1.00 74.81 96 ASN A CA 1
ATOM 763 C C . ASN A 1 96 ? 6.382 5.934 2.516 1.00 74.81 96 ASN A C 1
ATOM 765 O O . ASN A 1 96 ? 7.355 5.214 2.295 1.00 74.81 96 ASN A O 1
ATOM 769 N N . ILE A 1 97 ? 5.281 5.844 1.777 1.00 78.00 97 ILE A N 1
ATOM 770 C CA . ILE A 1 97 ? 5.219 5.061 0.540 1.00 78.00 97 ILE A CA 1
ATOM 771 C C . ILE A 1 97 ? 5.667 5.964 -0.611 1.00 78.00 97 ILE A C 1
ATOM 773 O O . ILE A 1 97 ? 4.870 6.582 -1.318 1.00 78.00 97 ILE A O 1
ATOM 777 N N . LEU A 1 98 ? 6.980 6.069 -0.781 1.00 73.12 98 LEU A N 1
ATOM 778 C CA . LEU A 1 98 ? 7.576 6.760 -1.919 1.00 73.12 98 LEU A CA 1
ATOM 779 C C . LEU A 1 98 ? 7.547 5.838 -3.147 1.00 73.12 98 LEU A C 1
ATOM 781 O O . LEU A 1 98 ? 7.545 4.612 -3.001 1.00 73.12 98 LEU A O 1
ATOM 785 N N . ASN A 1 99 ? 7.544 6.403 -4.358 1.00 67.31 99 ASN A N 1
ATOM 786 C CA . ASN A 1 99 ? 7.745 5.624 -5.576 1.00 67.31 99 ASN A CA 1
ATOM 787 C C . ASN A 1 99 ? 9.090 4.917 -5.524 1.00 67.31 99 ASN A C 1
ATOM 789 O O . ASN A 1 99 ? 10.130 5.459 -5.890 1.00 67.31 99 ASN A O 1
ATOM 793 N N . ASN A 1 100 ? 9.005 3.668 -5.105 1.00 67.75 100 ASN A N 1
ATOM 794 C CA . ASN A 1 100 ? 10.125 2.776 -4.976 1.00 67.75 100 ASN A CA 1
ATOM 795 C C . ASN A 1 100 ? 10.135 1.765 -6.124 1.00 67.75 100 ASN A C 1
ATOM 797 O O . ASN A 1 100 ? 10.754 0.737 -5.967 1.00 67.75 100 ASN A O 1
ATOM 801 N N . GLY A 1 101 ? 9.436 1.981 -7.246 1.00 76.88 101 GLY A N 1
ATOM 802 C CA . GLY A 1 101 ? 9.290 0.962 -8.298 1.00 76.88 101 GLY A CA 1
ATOM 803 C C . GLY A 1 101 ? 8.025 0.105 -8.158 1.00 76.88 101 GLY A C 1
ATOM 804 O O . GLY A 1 101 ? 8.029 -1.078 -8.496 1.00 76.88 101 GLY A O 1
ATOM 805 N N . THR A 1 102 ? 6.937 0.693 -7.655 1.00 85.12 102 THR A N 1
ATOM 806 C CA . THR A 1 102 ? 5.581 0.112 -7.655 1.00 85.12 102 THR A CA 1
ATOM 807 C C . THR A 1 102 ? 4.635 0.984 -8.482 1.00 85.12 102 THR A C 1
ATOM 809 O O . THR A 1 102 ? 4.798 2.204 -8.548 1.00 85.12 102 THR A O 1
ATOM 812 N N . LYS A 1 103 ? 3.640 0.378 -9.142 1.00 93.31 103 LYS A N 1
ATOM 813 C CA . LYS A 1 103 ? 2.646 1.130 -9.927 1.00 93.31 103 LYS A CA 1
ATOM 814 C C . LYS A 1 103 ? 1.579 1.768 -9.039 1.00 93.31 103 LYS A C 1
ATOM 816 O O . LYS A 1 103 ? 1.166 2.896 -9.306 1.00 93.31 103 LYS A O 1
ATOM 821 N N . LYS A 1 104 ? 1.124 1.045 -8.014 1.00 94.69 104 LYS A N 1
ATOM 822 C CA . LYS A 1 104 ? 0.062 1.444 -7.085 1.00 94.69 104 LYS A CA 1
ATOM 823 C C . LYS A 1 104 ? 0.547 1.387 -5.637 1.00 94.69 104 LYS A C 1
ATOM 825 O O . LYS A 1 104 ? 1.374 0.541 -5.300 1.00 94.69 104 LYS A O 1
ATOM 830 N N . GLY A 1 105 ? -0.000 2.254 -4.792 1.00 94.06 105 GLY A N 1
ATOM 831 C CA . GLY A 1 105 ? 0.357 2.350 -3.378 1.00 94.06 105 GLY A CA 1
ATOM 832 C C . GLY A 1 105 ? -0.405 1.335 -2.537 1.00 94.06 105 GLY A C 1
ATOM 833 O O . GLY A 1 105 ? 0.040 0.201 -2.380 1.00 94.06 105 GLY A O 1
ATOM 834 N N . ILE A 1 106 ? -1.555 1.746 -2.005 1.00 95.12 106 ILE A N 1
ATOM 835 C CA . ILE A 1 106 ? -2.366 0.946 -1.082 1.00 95.12 106 ILE A CA 1
ATOM 836 C C . ILE A 1 106 ? -3.692 0.557 -1.741 1.00 95.12 106 ILE A C 1
ATOM 838 O O . ILE A 1 106 ? -4.437 1.418 -2.211 1.00 95.12 106 ILE A O 1
ATOM 842 N N . LEU A 1 107 ? -4.008 -0.735 -1.730 1.00 96.69 107 LEU A N 1
ATOM 843 C CA . LEU A 1 107 ? -5.338 -1.275 -1.989 1.00 96.69 107 LEU A CA 1
ATOM 844 C C . LEU A 1 107 ? -5.969 -1.685 -0.656 1.00 96.69 107 LEU A C 1
ATOM 846 O O . LEU A 1 107 ? -5.477 -2.592 0.007 1.00 96.69 107 LEU A O 1
ATOM 850 N N . ILE A 1 108 ? -7.051 -1.020 -0.268 1.00 97.56 108 ILE A N 1
ATOM 851 C CA . ILE A 1 108 ? -7.761 -1.248 0.990 1.00 97.56 108 ILE A CA 1
ATOM 852 C C . ILE A 1 108 ? -9.017 -2.054 0.676 1.00 97.56 108 ILE A C 1
ATOM 854 O O . ILE A 1 108 ? -9.896 -1.569 -0.038 1.00 97.56 108 ILE A O 1
ATOM 858 N N . ASN A 1 109 ? -9.088 -3.269 1.211 1.00 97.25 109 ASN A N 1
ATOM 859 C CA . ASN A 1 109 ? -10.245 -4.159 1.119 1.00 97.25 109 ASN A CA 1
ATOM 860 C C . ASN A 1 109 ? -10.960 -4.301 2.468 1.00 97.25 109 ASN A C 1
ATOM 862 O O . ASN A 1 109 ? -12.171 -4.500 2.498 1.00 97.25 109 ASN A O 1
ATOM 866 N N . GLY A 1 110 ? -10.214 -4.205 3.571 1.00 96.94 110 GLY A N 1
ATOM 867 C CA . GLY A 1 110 ? -10.756 -4.301 4.919 1.00 96.94 110 GLY A CA 1
ATOM 868 C C . GLY A 1 110 ? -11.566 -3.076 5.352 1.00 96.94 110 GLY A C 1
ATOM 869 O O . GLY A 1 110 ? -11.648 -2.056 4.662 1.00 96.94 110 GLY A O 1
ATOM 870 N N . ASN A 1 111 ? -12.158 -3.182 6.538 1.00 97.94 111 ASN A N 1
ATOM 871 C CA . ASN A 1 111 ? -13.143 -2.249 7.069 1.00 97.94 111 ASN A CA 1
ATOM 872 C C . ASN A 1 111 ? -12.688 -1.579 8.364 1.00 97.94 111 ASN A C 1
ATOM 874 O O . ASN A 1 111 ? -12.005 -2.182 9.197 1.00 97.94 111 ASN A O 1
ATOM 878 N N . ASN A 1 112 ? -13.180 -0.361 8.586 1.00 98.25 112 ASN A N 1
ATOM 879 C CA . ASN A 1 112 ? -13.019 0.386 9.834 1.00 98.25 112 ASN A CA 1
ATOM 880 C C . ASN A 1 112 ? -11.554 0.619 10.251 1.00 98.25 112 ASN A C 1
ATOM 882 O O . ASN A 1 112 ? -11.262 0.745 11.439 1.00 98.25 112 ASN A O 1
ATOM 886 N N . ASN A 1 113 ? -10.622 0.661 9.297 1.00 97.75 113 ASN A N 1
ATOM 887 C CA . ASN A 1 113 ? -9.215 0.952 9.563 1.00 97.75 113 ASN A CA 1
ATOM 888 C C . ASN A 1 113 ? -8.955 2.463 9.615 1.00 97.75 113 ASN A C 1
ATOM 890 O O . ASN A 1 113 ? -9.664 3.254 8.989 1.00 97.75 113 ASN A O 1
ATOM 894 N N . LYS A 1 114 ? -7.896 2.873 10.316 1.00 97.06 114 LYS A N 1
ATOM 895 C CA . LYS A 1 114 ? -7.409 4.257 10.341 1.00 97.06 114 LYS A CA 1
ATOM 896 C C . LYS A 1 114 ? -6.008 4.326 9.753 1.00 97.06 114 LYS A C 1
ATOM 898 O O . LYS A 1 114 ? -5.102 3.710 10.289 1.00 97.06 114 LYS A O 1
ATOM 903 N N . PHE A 1 115 ? -5.823 5.103 8.698 1.00 95.75 115 PHE A N 1
ATOM 904 C CA . PHE A 1 115 ? -4.540 5.397 8.068 1.00 95.75 115 PHE A CA 1
ATOM 905 C C . PHE A 1 115 ? -4.149 6.827 8.433 1.00 95.75 115 PHE A C 1
ATOM 907 O O . PHE A 1 115 ? -4.849 7.766 8.065 1.00 95.75 115 PHE A O 1
ATOM 914 N N . ILE A 1 116 ? -3.076 6.992 9.200 1.00 95.12 116 ILE A N 1
ATOM 915 C CA . ILE A 1 116 ? -2.737 8.249 9.874 1.00 95.12 116 ILE A CA 1
ATOM 916 C C . ILE A 1 116 ? -1.305 8.651 9.518 1.00 95.12 116 ILE A C 1
ATOM 918 O O . ILE A 1 116 ? -0.390 7.837 9.632 1.00 95.12 116 ILE A O 1
ATOM 922 N N . ASN A 1 117 ? -1.086 9.915 9.150 1.00 93.81 117 ASN A N 1
ATOM 923 C CA . ASN A 1 117 ? 0.257 10.464 8.905 1.00 93.81 117 ASN A CA 1
ATOM 924 C C . ASN A 1 117 ? 1.036 9.699 7.820 1.00 93.81 117 ASN A C 1
ATOM 926 O O . ASN A 1 117 ? 2.219 9.403 7.989 1.00 93.81 117 ASN A O 1
ATOM 930 N N . LEU A 1 118 ? 0.367 9.343 6.719 1.00 92.69 118 LEU A N 1
ATOM 931 C CA . LEU A 1 118 ? 1.003 8.658 5.591 1.00 92.69 118 LEU A CA 1
ATOM 932 C C . LEU A 1 118 ? 1.418 9.647 4.502 1.00 92.69 118 LEU A C 1
ATOM 934 O O . LEU A 1 118 ? 0.596 10.446 4.058 1.00 92.69 118 LEU A O 1
ATOM 938 N N . LEU A 1 119 ? 2.653 9.548 4.019 1.00 92.31 119 LEU A N 1
ATOM 939 C CA . LEU A 1 119 ? 3.123 10.212 2.804 1.00 92.31 119 LEU A CA 1
ATOM 940 C C . LEU A 1 119 ? 3.146 9.200 1.656 1.00 92.31 119 LEU A C 1
ATOM 942 O O . LEU A 1 119 ? 3.875 8.214 1.715 1.00 92.31 119 LEU A O 1
ATOM 946 N N . ILE A 1 120 ? 2.382 9.452 0.595 1.00 93.06 120 ILE A N 1
ATOM 947 C CA . ILE A 1 120 ? 2.330 8.593 -0.592 1.00 93.06 120 ILE A CA 1
ATOM 948 C C . ILE A 1 120 ? 2.620 9.428 -1.834 1.00 93.06 120 ILE A C 1
ATOM 950 O O . ILE A 1 120 ? 1.871 10.351 -2.166 1.00 93.06 120 ILE A O 1
ATOM 954 N N . VAL A 1 121 ? 3.717 9.125 -2.526 1.00 92.81 121 VAL A N 1
ATOM 955 C CA . VAL A 1 121 ? 4.249 10.046 -3.536 1.00 92.81 121 VAL A CA 1
ATOM 956 C C . VAL A 1 121 ? 4.890 9.360 -4.730 1.00 92.81 121 VAL A C 1
ATOM 958 O O . VAL A 1 121 ? 5.515 8.309 -4.600 1.00 92.81 121 VAL A O 1
ATOM 961 N N . LYS A 1 122 ? 4.779 10.012 -5.896 1.00 91.69 122 LYS A N 1
ATOM 962 C CA . LYS A 1 122 ? 5.434 9.659 -7.169 1.00 91.69 122 LYS A CA 1
ATOM 963 C C . LYS A 1 122 ? 4.977 8.355 -7.828 1.00 91.69 122 LYS A C 1
ATOM 965 O O . LYS A 1 122 ? 5.617 7.932 -8.789 1.00 91.69 122 LYS A O 1
ATOM 970 N N . LEU A 1 123 ? 3.933 7.675 -7.359 1.00 92.19 123 LEU A N 1
ATOM 971 C CA . LEU A 1 123 ? 3.503 6.401 -7.949 1.00 92.19 123 LEU A CA 1
ATOM 972 C C . LEU A 1 123 ? 3.050 6.590 -9.400 1.00 92.19 123 LEU A C 1
ATOM 974 O O . LEU A 1 123 ? 2.422 7.591 -9.760 1.00 92.19 123 LEU A O 1
ATOM 978 N N . SER A 1 124 ? 3.360 5.619 -10.261 1.00 92.94 124 SER A N 1
ATOM 979 C CA . SER A 1 124 ? 3.093 5.772 -11.695 1.00 92.94 124 SER A CA 1
ATOM 980 C C . SER A 1 124 ? 1.601 5.711 -12.043 1.00 92.94 124 SER A C 1
ATOM 982 O O . SER A 1 124 ? 1.206 6.282 -13.060 1.00 92.94 124 SER A O 1
ATOM 984 N N . ASN A 1 125 ? 0.787 5.080 -11.193 1.00 94.94 125 ASN A N 1
ATOM 985 C CA . ASN A 1 125 ? -0.662 4.979 -11.316 1.00 94.94 125 ASN A CA 1
ATOM 986 C C . ASN A 1 125 ? -1.338 5.557 -10.059 1.00 94.94 125 ASN A C 1
ATOM 988 O O . ASN A 1 125 ? -1.273 6.763 -9.861 1.00 94.94 125 ASN A O 1
ATOM 992 N N . ILE A 1 126 ? -1.965 4.750 -9.204 1.00 96.00 126 ILE A N 1
ATOM 993 C CA . ILE A 1 126 ? -2.833 5.242 -8.130 1.00 96.00 126 ILE A CA 1
ATOM 994 C C . ILE A 1 126 ? -2.203 5.138 -6.739 1.00 96.00 126 ILE A C 1
ATOM 996 O O . ILE A 1 126 ? -1.586 4.124 -6.413 1.00 96.00 126 ILE A O 1
ATOM 1000 N N . ALA A 1 127 ? -2.390 6.160 -5.902 1.00 96.25 127 ALA A N 1
ATOM 1001 C CA . ALA A 1 127 ? -1.862 6.174 -4.545 1.00 96.25 127 ALA A CA 1
ATOM 1002 C C . ALA A 1 127 ? -2.667 5.300 -3.582 1.00 96.25 127 ALA A C 1
ATOM 1004 O O . ALA A 1 127 ? -2.104 4.395 -2.967 1.00 96.25 127 ALA A O 1
ATOM 1005 N N . VAL A 1 128 ? -3.975 5.537 -3.472 1.00 97.19 128 VAL A N 1
ATOM 1006 C CA . VAL A 1 128 ? -4.850 4.797 -2.553 1.00 97.19 128 VAL A CA 1
ATOM 1007 C C . VAL A 1 128 ? -6.135 4.399 -3.262 1.00 97.19 128 VAL A C 1
ATOM 1009 O O . VAL A 1 128 ? -6.777 5.208 -3.928 1.00 97.19 128 VAL A O 1
ATOM 1012 N N . THR A 1 129 ? -6.525 3.139 -3.115 1.00 97.81 129 THR A N 1
ATOM 1013 C CA . THR A 1 129 ? -7.818 2.625 -3.571 1.00 97.81 129 THR A CA 1
ATOM 1014 C C . THR A 1 129 ? -8.584 2.058 -2.386 1.00 97.81 129 THR A C 1
ATOM 1016 O O . THR A 1 129 ? -8.126 1.094 -1.780 1.00 97.81 129 THR A O 1
ATOM 1019 N N . PHE A 1 130 ? -9.756 2.613 -2.084 1.00 97.88 130 PHE A N 1
ATOM 1020 C CA . PHE A 1 130 ? -10.757 1.938 -1.258 1.00 97.88 130 PHE A CA 1
ATOM 1021 C C . PHE A 1 130 ? -11.607 1.078 -2.186 1.00 97.88 130 PHE A C 1
ATOM 1023 O O . PHE A 1 130 ? -12.346 1.611 -3.016 1.00 97.88 130 PHE A O 1
ATOM 1030 N N . ASN A 1 131 ? -11.451 -0.240 -2.103 1.00 96.94 131 ASN A N 1
ATOM 1031 C CA . ASN A 1 131 ? -12.125 -1.175 -2.997 1.00 96.94 131 ASN A CA 1
ATOM 1032 C C . ASN A 1 131 ? -13.642 -1.235 -2.729 1.00 96.94 131 ASN A C 1
ATOM 1034 O O . ASN A 1 131 ? -14.109 -0.748 -1.704 1.00 96.94 131 ASN A O 1
ATOM 1038 N N . ASN A 1 132 ? -14.404 -1.876 -3.621 1.00 95.81 132 ASN A N 1
ATOM 1039 C CA . ASN A 1 132 ? -15.873 -1.952 -3.585 1.00 95.81 132 ASN A CA 1
ATOM 1040 C C . ASN A 1 132 ? -16.445 -2.439 -2.242 1.00 95.81 132 ASN A C 1
ATOM 1042 O O . ASN A 1 132 ? -17.554 -2.073 -1.873 1.00 95.81 132 ASN A O 1
ATOM 1046 N N . PHE A 1 133 ? -15.704 -3.286 -1.525 1.00 92.44 133 PHE A N 1
ATOM 1047 C CA . PHE A 1 133 ? -16.139 -3.888 -0.261 1.00 92.44 133 PHE A CA 1
ATOM 1048 C C . PHE A 1 133 ? -15.618 -3.149 0.976 1.00 92.44 133 PHE A C 1
ATOM 1050 O O . PHE A 1 133 ? -16.037 -3.464 2.086 1.00 92.44 133 PHE A O 1
ATOM 1057 N N . ALA A 1 134 ? -14.701 -2.194 0.795 1.00 96.38 134 ALA A N 1
ATOM 1058 C CA . ALA A 1 134 ? -14.087 -1.466 1.892 1.00 96.38 134 ALA A CA 1
ATOM 1059 C C . ALA A 1 134 ? -15.055 -0.412 2.425 1.00 96.38 134 ALA A C 1
ATOM 1061 O O . ALA A 1 134 ? -15.582 0.403 1.665 1.00 96.38 134 ALA A O 1
ATOM 1062 N N . SER A 1 135 ? -15.264 -0.400 3.736 1.00 97.00 135 SER A N 1
ATOM 1063 C CA . SER A 1 135 ? -16.196 0.512 4.380 1.00 97.00 135 SER A CA 1
ATOM 1064 C C . SER A 1 135 ? -15.724 1.014 5.735 1.00 97.00 135 SER A C 1
ATOM 1066 O O . SER A 1 135 ? -15.064 0.305 6.495 1.00 97.00 135 SER A O 1
ATOM 1068 N N . GLY A 1 136 ? -16.093 2.256 6.054 1.00 97.25 136 GLY A N 1
ATOM 1069 C CA . GLY A 1 136 ? -15.828 2.869 7.359 1.00 97.25 136 GLY A CA 1
ATOM 1070 C C . GLY A 1 136 ? -14.357 3.205 7.612 1.00 97.25 136 GLY A C 1
ATOM 1071 O O . GLY A 1 136 ? -13.976 3.473 8.751 1.00 97.25 136 GLY A O 1
ATOM 1072 N N . ASN A 1 137 ? -13.500 3.147 6.590 1.00 98.06 137 ASN A N 1
ATOM 1073 C CA . ASN A 1 137 ? -12.081 3.443 6.753 1.00 98.06 137 ASN A CA 1
ATOM 1074 C C . ASN A 1 137 ? -11.834 4.954 6.780 1.00 98.06 137 ASN A C 1
ATOM 1076 O O . ASN A 1 137 ? -12.480 5.709 6.060 1.00 98.06 137 ASN A O 1
ATOM 1080 N N . ASN A 1 138 ? -10.842 5.388 7.552 1.00 97.69 138 ASN A N 1
ATOM 1081 C CA . ASN A 1 138 ? -10.452 6.789 7.661 1.00 97.69 138 ASN A CA 1
ATOM 1082 C C . ASN A 1 138 ? -8.998 6.968 7.235 1.00 97.69 138 ASN A C 1
ATOM 1084 O O . ASN A 1 138 ? -8.108 6.384 7.843 1.00 97.69 138 ASN A O 1
ATOM 1088 N N . PHE A 1 139 ? -8.745 7.811 6.242 1.00 97.44 139 PHE A N 1
ATOM 1089 C CA . PHE A 1 139 ? -7.417 8.320 5.925 1.00 97.44 139 PHE A CA 1
ATOM 1090 C C . PHE A 1 139 ? -7.312 9.754 6.442 1.00 97.44 139 PHE A C 1
ATOM 1092 O O . PHE A 1 139 ? -8.099 10.615 6.049 1.00 97.44 139 PHE A O 1
ATOM 1099 N N . THR A 1 140 ? -6.379 10.015 7.353 1.00 96.62 140 THR A N 1
ATOM 1100 C CA . THR A 1 140 ? -6.279 11.305 8.035 1.00 96.62 140 THR A CA 1
ATOM 1101 C C . THR A 1 140 ? -4.849 11.795 8.170 1.00 96.62 140 THR A C 1
ATOM 1103 O O . THR A 1 140 ? -3.918 11.009 8.361 1.00 96.62 140 THR A O 1
ATOM 1106 N N . ASN A 1 141 ? -4.681 13.114 8.072 1.00 95.69 141 ASN A N 1
ATOM 1107 C CA . ASN A 1 141 ? -3.401 13.795 8.243 1.00 95.69 141 ASN A CA 1
ATOM 1108 C C . ASN A 1 141 ? -2.278 13.245 7.345 1.00 95.69 141 ASN A C 1
ATOM 1110 O O . ASN A 1 141 ? -1.106 13.268 7.710 1.00 95.69 141 ASN A O 1
ATOM 1114 N N . GLY A 1 142 ? -2.633 12.705 6.176 1.00 95.50 142 GLY A N 1
ATOM 1115 C CA . GLY A 1 142 ? -1.671 12.200 5.203 1.00 95.50 142 GLY A CA 1
ATOM 1116 C C . GLY A 1 142 ? -1.419 13.188 4.067 1.00 95.50 142 GLY A C 1
ATOM 1117 O O . GLY A 1 142 ? -2.147 14.161 3.877 1.00 95.50 142 GLY A O 1
ATOM 1118 N N . THR A 1 143 ? -0.379 12.924 3.287 1.00 95.81 143 THR A N 1
ATOM 1119 C CA . THR A 1 143 ? -0.022 13.681 2.085 1.00 95.81 143 THR A CA 1
ATOM 1120 C C . THR A 1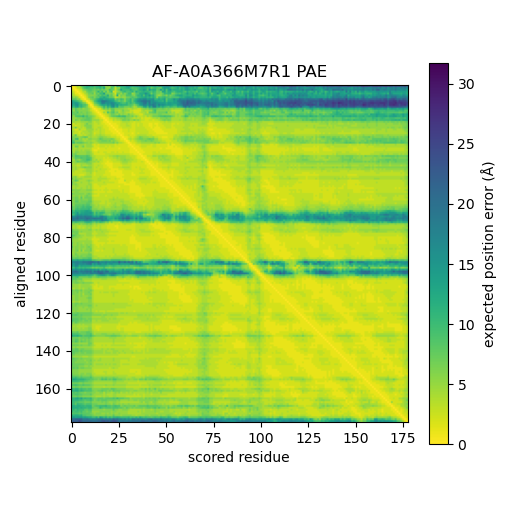 143 ? 0.041 12.735 0.894 1.00 95.81 143 THR A C 1
ATOM 1122 O O . THR A 1 143 ? 0.793 11.764 0.909 1.00 95.81 143 THR A O 1
ATOM 1125 N N . VAL A 1 144 ? -0.732 13.020 -0.153 1.00 96.38 144 VAL A N 1
ATOM 1126 C CA . VAL A 1 144 ? -0.775 12.239 -1.394 1.00 96.38 144 VAL A CA 1
ATOM 1127 C C . VAL A 1 144 ? -0.451 13.148 -2.573 1.00 96.38 144 VAL A C 1
ATOM 1129 O O . VAL A 1 144 ? -1.293 13.938 -3.009 1.00 96.38 144 VAL A O 1
ATOM 1132 N N . THR A 1 145 ? 0.778 13.048 -3.086 1.00 95.50 145 THR A N 1
ATOM 1133 C CA . THR A 1 145 ? 1.300 14.013 -4.065 1.00 95.50 145 THR A CA 1
ATOM 1134 C C . THR A 1 145 ? 2.084 13.390 -5.215 1.00 95.50 145 THR A C 1
ATOM 1136 O O . THR A 1 145 ? 2.704 12.347 -5.057 1.00 95.50 145 THR A O 1
ATOM 1139 N N . GLU A 1 146 ? 2.077 14.022 -6.389 1.00 94.94 146 GLU A N 1
ATOM 1140 C CA . GLU A 1 146 ? 2.874 13.609 -7.563 1.00 94.94 146 GLU A CA 1
ATOM 1141 C C . GLU A 1 146 ? 2.588 12.188 -8.088 1.00 94.94 146 GLU A C 1
ATOM 1143 O O . GLU A 1 146 ? 3.388 11.614 -8.828 1.00 94.94 146 GLU A O 1
ATOM 1148 N N . ASN A 1 147 ? 1.450 11.587 -7.739 1.00 94.81 147 ASN A N 1
ATOM 1149 C CA . ASN A 1 147 ? 1.069 10.273 -8.257 1.00 94.81 147 ASN A CA 1
ATOM 1150 C C . ASN A 1 147 ? 0.378 10.407 -9.624 1.00 94.81 147 ASN A C 1
ATOM 1152 O O . ASN A 1 147 ? 0.043 11.504 -10.072 1.00 94.81 147 ASN A O 1
ATOM 1156 N N . GLY A 1 148 ? 0.147 9.293 -10.321 1.00 95.06 148 GLY A N 1
ATOM 1157 C CA . GLY A 1 148 ? -0.772 9.281 -11.465 1.00 95.06 148 GLY A CA 1
ATOM 1158 C C . GLY A 1 148 ? -2.175 9.725 -11.039 1.00 95.06 148 GLY A C 1
ATOM 1159 O O . GLY A 1 148 ? -2.721 10.657 -11.610 1.00 95.06 148 GLY A O 1
ATOM 1160 N N . TYR A 1 149 ? -2.702 9.131 -9.974 1.00 96.06 149 TYR A N 1
ATOM 1161 C CA . TYR A 1 149 ? -3.987 9.449 -9.360 1.00 96.06 149 TYR A CA 1
ATOM 1162 C C . TYR A 1 149 ? -3.854 9.425 -7.837 1.00 96.06 149 TYR A C 1
ATOM 1164 O O . TYR A 1 149 ? -3.106 8.605 -7.300 1.00 96.06 149 TYR A O 1
ATOM 1172 N N . GLY A 1 150 ? -4.584 10.298 -7.141 1.00 97.19 150 GLY A N 1
ATOM 1173 C CA . GLY A 1 150 ? -4.611 10.324 -5.678 1.00 97.19 150 GLY A CA 1
ATOM 1174 C C . GLY A 1 150 ? -5.431 9.165 -5.106 1.00 97.19 150 GLY A C 1
ATOM 1175 O O . GLY A 1 150 ? -4.905 8.087 -4.831 1.00 97.19 150 GLY A O 1
ATOM 1176 N N . PHE A 1 151 ? -6.732 9.383 -4.947 1.00 97.62 151 PHE A N 1
ATOM 1177 C CA . PHE A 1 151 ? -7.665 8.433 -4.350 1.00 97.62 151 PHE A CA 1
ATOM 1178 C C . PHE A 1 151 ? -8.693 7.924 -5.356 1.00 97.62 151 PHE A C 1
ATOM 1180 O O . PHE A 1 151 ? -9.287 8.710 -6.092 1.00 97.62 151 PHE A O 1
ATOM 1187 N N . LEU A 1 152 ? -8.965 6.621 -5.314 1.00 97.19 152 LEU A N 1
ATOM 1188 C CA . LEU A 1 152 ? -10.133 5.994 -5.932 1.00 97.19 152 LEU A CA 1
ATOM 1189 C C . LEU A 1 152 ? -10.979 5.369 -4.828 1.00 97.19 152 LEU A C 1
ATOM 1191 O O . LEU A 1 152 ? -10.513 4.487 -4.106 1.00 97.19 152 LEU A O 1
ATOM 1195 N N . ILE A 1 153 ? -12.208 5.848 -4.682 1.00 96.75 153 ILE A N 1
ATOM 1196 C CA . ILE A 1 153 ? -13.145 5.429 -3.645 1.00 96.75 153 ILE A CA 1
ATOM 1197 C C . ILE A 1 153 ? -14.291 4.683 -4.320 1.00 96.75 153 ILE A C 1
ATOM 1199 O O . ILE A 1 153 ? -15.151 5.286 -4.965 1.00 96.75 153 ILE A O 1
ATOM 1203 N N . LEU A 1 154 ? -14.263 3.359 -4.192 1.00 96.62 154 LEU A N 1
ATOM 1204 C CA . LEU A 1 154 ? -15.270 2.464 -4.757 1.00 96.62 154 LEU A CA 1
ATOM 1205 C C . LEU A 1 154 ? -16.195 1.848 -3.701 1.00 96.62 154 LEU A C 1
ATOM 1207 O O . LEU A 1 154 ? -17.274 1.374 -4.035 1.00 96.62 154 LEU A O 1
ATOM 1211 N N . GLY A 1 155 ? -15.758 1.806 -2.445 1.00 94.44 155 GLY A N 1
ATOM 1212 C CA . GLY A 1 155 ? -16.570 1.352 -1.318 1.00 94.44 155 GLY A CA 1
ATOM 1213 C C . GLY A 1 155 ? -17.195 2.509 -0.536 1.00 94.44 155 GLY A C 1
ATOM 1214 O O . GLY A 1 155 ? -16.939 3.683 -0.815 1.00 94.44 155 GLY A O 1
ATOM 1215 N N . ASN A 1 156 ? -17.958 2.180 0.504 1.00 92.69 156 ASN A N 1
ATOM 1216 C CA . ASN A 1 156 ? -18.876 3.122 1.155 1.00 92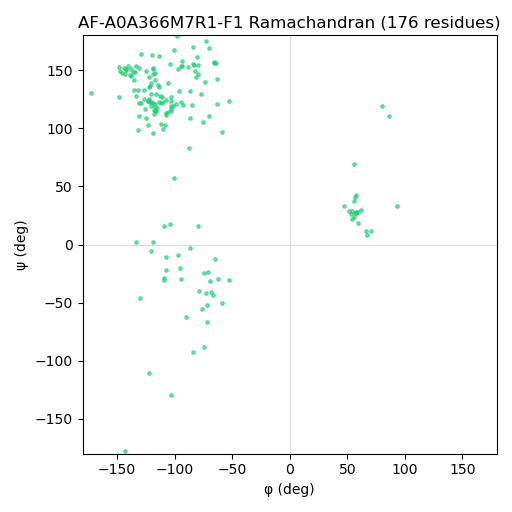.69 156 ASN A CA 1
ATOM 1217 C C . ASN A 1 156 ? -18.356 3.655 2.479 1.00 92.69 156 ASN A C 1
ATOM 1219 O O . ASN A 1 156 ? -17.583 2.999 3.160 1.00 92.69 156 ASN A O 1
ATOM 1223 N N . ASN A 1 157 ? -18.809 4.839 2.897 1.00 94.88 157 ASN A N 1
ATOM 1224 C CA . ASN A 1 157 ? -18.465 5.408 4.208 1.00 94.88 157 ASN A CA 1
ATOM 1225 C C . ASN A 1 157 ? -16.948 5.481 4.485 1.00 94.88 157 ASN A C 1
ATOM 1227 O O . ASN A 1 157 ? -16.523 5.432 5.636 1.00 94.88 157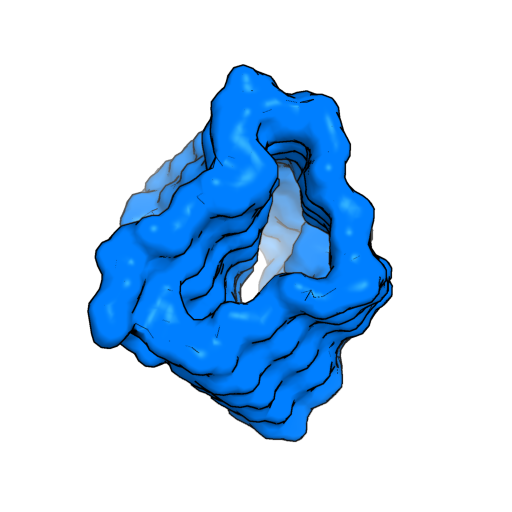 ASN A O 1
ATOM 1231 N N . ASN A 1 158 ? -16.123 5.568 3.439 1.00 96.19 158 ASN A N 1
ATOM 1232 C CA . ASN A 1 158 ? -14.693 5.813 3.580 1.00 96.19 158 ASN A CA 1
ATOM 1233 C C . ASN A 1 158 ? -14.466 7.323 3.632 1.00 96.19 158 ASN A C 1
ATOM 1235 O O . ASN A 1 158 ? -14.998 8.067 2.808 1.00 96.19 158 ASN A O 1
ATOM 1239 N N . CYS A 1 159 ? -13.676 7.777 4.594 1.00 95.94 159 CYS A N 1
ATOM 1240 C CA . CYS A 1 159 ? -13.401 9.186 4.802 1.00 95.94 159 CYS A CA 1
ATOM 1241 C C . CYS A 1 159 ? -11.936 9.495 4.506 1.00 95.94 159 CYS A C 1
ATOM 1243 O O . CYS A 1 159 ? -11.034 8.795 4.967 1.00 95.94 159 CYS A O 1
ATOM 1245 N N . VAL A 1 160 ? -11.701 10.585 3.781 1.00 96.56 160 VAL A N 1
ATOM 1246 C CA . VAL A 1 160 ? -10.388 11.221 3.679 1.00 96.56 160 VAL A CA 1
ATOM 1247 C C . VAL A 1 160 ? -10.518 12.603 4.299 1.00 96.56 160 VAL A C 1
ATOM 1249 O O . VAL A 1 160 ? -11.271 13.436 3.800 1.00 96.56 160 VAL A O 1
ATOM 1252 N N . MET A 1 161 ? -9.825 12.839 5.408 1.00 95.50 161 MET A N 1
ATOM 1253 C CA . MET A 1 161 ? -9.952 14.065 6.198 1.00 95.50 161 MET A CA 1
ATOM 1254 C C . MET A 1 161 ? -8.583 14.663 6.509 1.00 95.50 161 MET A C 1
ATOM 1256 O O . MET A 1 161 ? -7.587 13.946 6.576 1.00 95.50 161 MET A O 1
ATOM 1260 N N . SER A 1 162 ? -8.526 15.984 6.688 1.00 94.56 162 SER A N 1
ATOM 1261 C CA . SER A 1 162 ? -7.317 16.706 7.118 1.00 94.56 162 SER A CA 1
ATOM 1262 C C . SER A 1 162 ? -6.043 16.317 6.351 1.00 94.56 162 SER A C 1
ATOM 1264 O O . SER A 1 162 ? -4.973 16.258 6.938 1.00 94.56 162 SER A O 1
ATOM 1266 N N . SER A 1 163 ? -6.155 15.978 5.064 1.00 96.00 163 SER A N 1
ATOM 1267 C CA . SER A 1 163 ? -5.060 15.423 4.259 1.00 96.00 163 SER A CA 1
ATOM 1268 C C . SER A 1 163 ? -4.732 16.337 3.082 1.00 96.00 163 SER A C 1
ATOM 1270 O O . SER A 1 163 ? -5.622 16.967 2.512 1.00 96.00 163 SER A O 1
ATOM 1272 N N . THR A 1 164 ? -3.459 16.386 2.696 1.00 96.25 164 THR A N 1
ATOM 1273 C CA . THR A 1 164 ? -2.974 17.205 1.578 1.00 96.25 164 THR A CA 1
ATOM 1274 C C . THR A 1 164 ? -2.937 16.378 0.302 1.00 96.25 164 THR A C 1
ATOM 1276 O O . THR A 1 164 ? -2.271 15.345 0.251 1.00 96.25 164 THR A O 1
ATOM 1279 N N . ILE A 1 165 ? -3.637 16.825 -0.743 1.00 96.00 165 ILE A N 1
ATOM 1280 C CA . ILE A 1 165 ? -3.716 16.120 -2.030 1.00 96.00 165 ILE A CA 1
ATOM 1281 C C . ILE A 1 165 ? -3.418 17.115 -3.140 1.00 96.00 165 ILE A C 1
ATOM 1283 O O . ILE A 1 165 ? -4.189 18.035 -3.392 1.00 96.00 165 ILE A O 1
ATOM 1287 N N . LEU A 1 166 ? -2.265 16.945 -3.776 1.00 94.75 166 LEU A N 1
ATOM 1288 C CA . LEU A 1 166 ? -1.616 17.981 -4.577 1.00 94.75 166 LEU A CA 1
ATOM 1289 C C . LEU A 1 166 ? -0.855 17.331 -5.734 1.00 94.75 166 LEU A C 1
ATOM 1291 O O . LEU A 1 166 ? -0.388 16.209 -5.612 1.00 94.75 166 LEU A O 1
ATOM 1295 N N . ALA A 1 167 ? -0.732 18.025 -6.864 1.00 92.94 167 ALA A N 1
ATOM 1296 C CA . ALA A 1 167 ? 0.188 17.675 -7.952 1.00 92.94 167 ALA A CA 1
ATOM 1297 C C . ALA A 1 167 ? 0.068 16.238 -8.510 1.00 92.94 167 ALA A C 1
ATOM 1299 O O . ALA A 1 167 ? 1.007 15.734 -9.118 1.00 92.94 167 ALA A O 1
ATOM 1300 N N . ASN A 1 168 ? -1.072 15.562 -8.335 1.00 93.44 168 ASN A N 1
ATOM 1301 C CA . ASN A 1 168 ? -1.329 14.290 -9.010 1.00 93.44 168 ASN A CA 1
ATOM 1302 C C . ASN A 1 168 ? -1.611 14.566 -10.499 1.00 93.44 168 ASN A C 1
ATOM 1304 O O . ASN A 1 168 ? -2.266 15.552 -10.829 1.00 93.44 168 ASN A O 1
ATOM 1308 N N . ARG A 1 169 ? -1.095 13.720 -11.399 1.00 93.56 169 ARG A N 1
ATOM 1309 C CA . ARG A 1 169 ? -1.137 13.948 -12.860 1.00 93.56 169 ARG A CA 1
ATOM 1310 C C . ARG A 1 169 ? -2.546 13.836 -13.447 1.00 93.56 169 ARG A C 1
ATOM 1312 O O . ARG A 1 169 ? -2.848 14.484 -14.442 1.00 93.56 169 ARG A O 1
ATOM 1319 N N . GLY A 1 170 ? -3.377 12.985 -12.858 1.00 92.81 170 GLY A N 1
ATOM 1320 C CA . GLY A 1 170 ? -4.796 12.836 -13.142 1.00 92.81 170 GLY A CA 1
ATOM 1321 C C . GLY A 1 170 ? -5.638 13.500 -12.056 1.00 92.81 170 GLY A C 1
ATOM 1322 O O . GLY A 1 170 ? -5.422 14.649 -11.691 1.00 92.81 170 GLY A O 1
ATOM 1323 N N . TYR A 1 171 ? -6.614 12.776 -11.517 1.00 91.88 171 TYR A N 1
ATOM 1324 C CA . TYR A 1 171 ? -7.465 13.280 -10.442 1.00 91.88 171 TYR A CA 1
ATOM 1325 C C . TYR A 1 171 ? -6.819 13.154 -9.053 1.00 91.88 171 TYR A C 1
ATOM 1327 O O . TYR A 1 171 ? -6.079 12.209 -8.761 1.00 91.88 171 TYR A O 1
ATOM 1335 N N . GLY A 1 172 ? -7.175 14.085 -8.161 1.00 93.88 172 GLY A N 1
ATOM 1336 C CA . GLY A 1 172 ? -6.946 13.947 -6.720 1.00 93.88 172 GLY A CA 1
ATOM 1337 C C . GLY A 1 172 ? -7.896 12.930 -6.081 1.00 93.88 172 GLY A C 1
ATOM 1338 O O . GLY A 1 172 ? -7.452 12.095 -5.300 1.00 93.88 172 GLY A O 1
ATOM 1339 N N . PHE A 1 173 ? -9.171 12.944 -6.483 1.00 94.56 173 PHE A N 1
ATOM 1340 C CA . PHE A 1 173 ? -10.203 11.995 -6.062 1.00 94.56 173 PHE A CA 1
ATOM 1341 C C . PHE A 1 173 ? -11.039 11.520 -7.247 1.00 94.56 173 PHE A C 1
ATOM 1343 O O . PHE A 1 173 ? -11.412 12.314 -8.108 1.00 94.56 173 PHE A O 1
ATOM 1350 N N . ASN A 1 174 ? -11.395 10.244 -7.231 1.00 94.94 174 ASN A N 1
ATOM 1351 C CA . ASN A 1 174 ? -12.465 9.669 -8.028 1.00 94.94 174 ASN A CA 1
ATOM 1352 C C . ASN A 1 174 ? -13.347 8.841 -7.094 1.00 94.94 174 ASN A C 1
ATOM 1354 O O . ASN A 1 174 ? -12.853 7.940 -6.420 1.00 94.94 174 ASN A O 1
ATOM 1358 N N . ILE A 1 175 ? -14.630 9.184 -7.029 1.00 92.25 175 ILE A N 1
ATOM 1359 C CA . ILE A 1 175 ? -15.618 8.514 -6.188 1.00 92.25 175 ILE A CA 1
ATOM 1360 C C . ILE A 1 175 ? -16.662 7.928 -7.129 1.00 92.25 175 ILE A C 1
ATOM 1362 O O . ILE A 1 175 ? -17.383 8.668 -7.795 1.00 92.25 175 ILE A O 1
ATOM 1366 N N . SER A 1 176 ? -16.709 6.604 -7.207 1.00 88.19 176 SER A N 1
ATOM 1367 C CA . SER A 1 176 ? -17.650 5.875 -8.066 1.00 88.19 176 SER A CA 1
ATOM 1368 C C . SER A 1 176 ? -18.339 4.710 -7.353 1.00 88.19 176 SER A C 1
ATOM 1370 O O . SER A 1 176 ? -19.141 4.003 -7.965 1.00 88.19 176 SER A O 1
ATOM 1372 N N . GLY A 1 177 ? -18.043 4.530 -6.063 1.00 72.88 177 GLY A N 1
ATOM 1373 C CA . GLY A 1 177 ? -18.747 3.609 -5.178 1.00 72.88 177 GLY A CA 1
ATOM 1374 C C . GLY A 1 177 ? -20.199 3.999 -4.922 1.00 72.88 177 GLY A C 1
ATOM 1375 O O . GLY A 1 177 ? -20.566 5.163 -5.085 1.00 72.88 177 GLY A O 1
ATOM 1376 N N . LYS A 1 178 ? -21.014 3.009 -4.545 1.00 59.16 178 LYS A N 1
ATOM 1377 C CA . LYS A 1 178 ? -22.447 3.156 -4.253 1.00 59.16 178 LYS A CA 1
ATOM 1378 C C . LYS A 1 178 ? -22.752 2.878 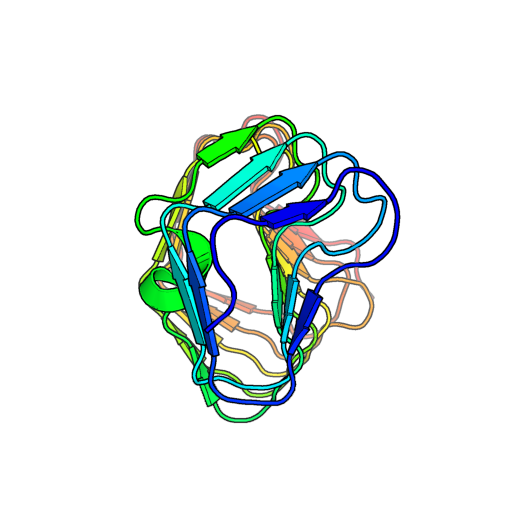-2.797 1.00 59.16 178 LYS A C 1
ATOM 1380 O O . LYS A 1 178 ? -22.656 1.680 -2.449 1.00 59.16 178 LYS A O 1
#

Secondary structure (DSSP, 8-state):
-EES-EE-SS--EEE-S-EEEES-EEE--SSEEEEES-S-EEEES-EEES-SEEEEE---S-EE-GGGTTTSS-EEESEEEEEEE--SS-EEEEEEEE-SSEEEEEEE-SSS-EEEEEEEE--SSEEEEE-TT--S-EEES-EEESSSEEEEE-SSS-EEES-EEE--SS-SEEE---

Organism: NCBI:txid2006182

pLDDT: mean 88.24, std 10.56, range [50.0, 98.25]

Solvent-accessible surface area (backbone atoms only — not comparable to full-atom values): 8184 Å² total; per-residue (Å²): 119,56,61,69,46,78,46,70,62,73,80,44,52,75,38,77,57,77,41,46,38,34,52,26,39,43,29,49,23,91,39,45,40,32,32,29,55,41,92,57,47,37,33,31,45,27,37,41,34,46,18,45,20,46,37,29,40,53,43,58,71,43,81,44,54,48,55,43,53,57,56,46,64,42,45,49,34,68,20,40,27,45,34,38,36,55,23,32,48,27,41,35,40,63,34,70,51,57,55,49,39,30,32,24,38,38,41,33,48,24,32,46,26,37,42,34,43,35,38,35,30,52,19,70,34,38,35,38,32,37,32,69,76,11,30,52,26,36,39,31,53,25,37,36,34,47,12,28,23,26,39,38,36,32,20,40,74,58,44,79,41,81,53,51,69,45,74,28,77,56,46,56,68,44,80,77,39,120

Radius of gyration: 15.14 Å; Cα contacts (8 Å, |Δi|>4): 590; chains: 1; bounding box: 41×37×29 Å